Protein AF-A0A7V2X7F1-F1 (afdb_monomer_lite)

Foldseek 3Di:
DDQPPPQDPVLLLVLLVLVLVVLLVLLDPVNLCVAPLCVPPDPVLSVLVSCLCAPFVRDDPVVVVLLVLLLVLVVVQCVDPVSVVVLCVLCVVLCVVPVVLVVVLVVLVVLVSVLVVLVSVLSSQLSVQLVVVVVVDPDPDDDSDSVSSLQSSLLDDLVSLLVSLVSLLVNLLSLLVVVSLVSNLVSLVSSLVVQVVCCPSHPPSNNSSSVVVNVSSVSVNVSSVVDDSVSSNSVSVSSSVSSVVVSCVSNVPPPPPPPDD

pLDDT: mean 85.11, std 12.6, range [33.34, 96.69]

Sequence (261 aa):
MALPGNISDEAIKVVRDFFRQALEERYSPVSLSRFAAFQELSPELLEDFRRLVLTRLYPEPSQRDALDHAFGVVTSMVSNPVKAGRAALALSRLLLFRGRHVPFLVYLSGLLMASYQDLREIECQTARAVIALSASKRSATSRTSTEAIKRAAGSIERSAYEKFIDRIFQITQSFANREGWRVALDVASMLSEAFERDHTSWTDEEREAVRLARELLEESTRVIWNLPTDQIDVVADGIQTVEMEWVNTLYADIPDGQNGS

Radius of gyration: 20.01 Å; chains: 1; bounding box: 56×55×48 Å

Secondary structure (DSSP, 8-state):
---SSS--HHHHHHHHHHHHHHHHHHTSHHHHTTSHHHHTS-HHHHHHHHHHIIIIIS--HHHHHHHHHHHHHHHHHHH-HHHHHHHHHHHHHHHHHTGGGHHHHHHHHHHHHHHHHHHHHHHHHHHHHHHHHHHHS--TT----HHHHHHHHHTS-HHHHHHHHHHHHHHHHHTT-HHHHHHHHHHHHHHHHHHHH-TTTS-HHHHHHHHHHHHHHHHHHHHHTTS-HHHHHHHHHHHHHHHHHHHHHHHTTS-TT----

Structure (mmCIF, N/CA/C/O backbone):
data_AF-A0A7V2X7F1-F1
#
_entry.id   AF-A0A7V2X7F1-F1
#
loop_
_atom_site.group_PDB
_atom_site.id
_atom_site.type_symbol
_atom_site.label_atom_id
_atom_site.label_alt_id
_atom_site.label_comp_id
_atom_site.label_asym_id
_atom_site.label_entity_id
_atom_site.label_seq_id
_atom_site.pdbx_PDB_ins_code
_atom_site.Cartn_x
_atom_site.Cartn_y
_atom_site.Cartn_z
_atom_site.occupancy
_atom_site.B_iso_or_equiv
_atom_site.auth_seq_id
_atom_site.auth_comp_id
_atom_site.auth_asym_id
_atom_site.auth_atom_id
_atom_site.pdbx_PDB_model_num
ATOM 1 N N . MET A 1 1 ? 3.277 14.886 -11.902 1.00 46.59 1 MET A N 1
ATOM 2 C CA . MET A 1 1 ? 2.010 14.419 -12.512 1.00 46.59 1 MET A CA 1
ATOM 3 C C . MET A 1 1 ? 0.897 15.331 -12.009 1.00 46.59 1 MET A C 1
ATOM 5 O O . MET A 1 1 ? 0.762 15.457 -10.801 1.00 46.59 1 MET A O 1
ATOM 9 N N . ALA A 1 2 ? 0.208 16.064 -12.889 1.00 40.09 2 ALA A N 1
ATOM 10 C CA . ALA A 1 2 ? -0.801 17.048 -12.480 1.00 40.09 2 ALA A CA 1
ATOM 11 C C . ALA A 1 2 ? -2.020 16.352 -11.850 1.00 40.09 2 ALA A C 1
ATOM 13 O O . ALA A 1 2 ? -2.473 15.330 -12.370 1.00 40.09 2 ALA A O 1
ATOM 14 N N . LEU A 1 3 ? -2.536 16.890 -10.741 1.00 49.00 3 LEU A N 1
ATOM 15 C CA . LEU A 1 3 ? -3.769 16.406 -10.117 1.00 49.00 3 LEU A CA 1
ATOM 16 C C . LEU A 1 3 ? -4.927 16.458 -11.137 1.00 49.00 3 LEU A C 1
ATOM 18 O O . LEU A 1 3 ? -5.075 17.460 -11.841 1.00 49.00 3 LEU A O 1
ATOM 22 N N . PRO A 1 4 ? -5.756 15.407 -11.255 1.00 44.94 4 PRO A N 1
ATOM 23 C CA . PRO A 1 4 ? -6.885 15.417 -12.176 1.00 44.94 4 PRO A CA 1
ATOM 24 C C . PRO A 1 4 ? -8.000 16.353 -11.678 1.00 44.94 4 PRO A C 1
ATOM 26 O O . PRO A 1 4 ? -8.681 16.069 -10.687 1.00 44.94 4 PRO A O 1
ATOM 29 N N . GLY A 1 5 ? -8.233 17.439 -12.421 1.00 53.59 5 GLY A N 1
ATOM 30 C CA . GLY A 1 5 ? -9.281 18.435 -12.157 1.00 53.59 5 GLY A CA 1
ATOM 31 C C . GLY A 1 5 ? -8.833 19.568 -11.226 1.00 53.59 5 GLY A C 1
ATOM 32 O O . GLY A 1 5 ? -7.716 19.557 -10.732 1.00 53.59 5 GLY A O 1
ATOM 33 N N . ASN A 1 6 ? -9.717 20.550 -10.999 1.00 59.34 6 ASN A N 1
ATOM 34 C CA . ASN A 1 6 ? -9.552 21.745 -10.141 1.00 59.34 6 ASN A CA 1
ATOM 35 C C . ASN A 1 6 ? -9.343 21.421 -8.635 1.00 59.34 6 ASN A C 1
ATOM 37 O O . ASN A 1 6 ? -9.958 22.030 -7.762 1.00 59.34 6 ASN A O 1
ATOM 41 N N . ILE A 1 7 ? -8.524 20.427 -8.305 1.00 71.19 7 ILE A N 1
ATOM 42 C CA . ILE A 1 7 ? -8.156 20.096 -6.934 1.00 71.19 7 ILE A CA 1
ATOM 43 C C . ILE A 1 7 ? -6.937 20.946 -6.584 1.00 71.19 7 ILE A C 1
ATOM 45 O O . ILE A 1 7 ? -5.899 20.824 -7.228 1.00 71.19 7 ILE A O 1
ATOM 49 N N . SER A 1 8 ? -7.062 21.831 -5.595 1.00 78.50 8 SER A N 1
ATOM 50 C CA . SER A 1 8 ? -5.905 22.582 -5.109 1.00 78.50 8 SER A CA 1
ATOM 51 C C . SER A 1 8 ? -4.975 21.668 -4.310 1.00 78.50 8 SER A C 1
ATOM 53 O O . SER A 1 8 ? -5.442 20.814 -3.551 1.00 78.50 8 SER A O 1
ATOM 55 N N . ASP A 1 9 ? -3.663 21.891 -4.427 1.00 80.00 9 ASP A N 1
ATOM 56 C CA . ASP A 1 9 ? -2.649 21.177 -3.633 1.00 80.00 9 ASP A CA 1
ATOM 57 C C . ASP A 1 9 ? -2.939 21.284 -2.126 1.00 80.00 9 ASP A C 1
ATOM 59 O O . ASP A 1 9 ? -2.781 20.321 -1.377 1.00 80.00 9 ASP A O 1
ATOM 63 N N . GLU A 1 10 ? -3.475 22.430 -1.694 1.00 83.25 10 GLU A N 1
ATOM 64 C CA . GLU A 1 10 ? -3.892 22.670 -0.311 1.00 83.25 10 GLU A CA 1
ATOM 65 C C . GLU A 1 10 ? -5.043 21.753 0.135 1.00 83.25 10 GLU A C 1
ATOM 67 O O . GLU A 1 10 ? -5.022 21.233 1.249 1.00 83.25 10 GLU A O 1
ATOM 72 N N . ALA A 1 11 ? -6.039 21.501 -0.724 1.00 85.50 11 ALA A N 1
ATOM 73 C CA . ALA A 1 11 ? -7.149 20.612 -0.380 1.00 85.50 11 ALA A CA 1
ATOM 74 C C . ALA A 1 11 ? -6.677 19.161 -0.225 1.00 85.50 11 ALA A C 1
ATOM 76 O O . ALA A 1 11 ? -7.089 18.479 0.712 1.00 85.50 11 ALA A O 1
ATOM 77 N N . ILE A 1 12 ? -5.782 18.701 -1.107 1.00 87.94 12 ILE A N 1
ATOM 78 C CA . ILE A 1 12 ? -5.180 17.364 -1.002 1.00 87.94 12 ILE A CA 1
ATOM 79 C C . ILE A 1 12 ? -4.337 17.238 0.257 1.00 87.94 12 ILE A C 1
ATOM 81 O O . ILE A 1 12 ? -4.437 16.228 0.951 1.00 87.94 12 ILE A O 1
ATOM 85 N N . LYS A 1 13 ? -3.540 18.257 0.579 1.00 87.62 13 LYS A N 1
ATOM 86 C CA . LYS A 1 13 ? -2.721 18.263 1.788 1.00 87.62 13 LYS A CA 1
ATOM 87 C C . LYS A 1 13 ? -3.577 18.125 3.046 1.00 87.62 13 LYS A C 1
ATOM 89 O O . LYS A 1 13 ? -3.351 17.216 3.833 1.00 87.62 13 LYS A O 1
ATOM 94 N N . VAL A 1 14 ? -4.616 18.948 3.183 1.00 88.94 14 VAL A N 1
ATOM 95 C CA . VAL A 1 14 ? -5.533 18.905 4.334 1.00 88.94 14 VAL A CA 1
ATOM 96 C C . VAL A 1 14 ? -6.232 17.544 4.465 1.00 88.94 14 VAL A C 1
ATOM 98 O O . VAL A 1 14 ? -6.398 17.033 5.572 1.00 88.94 14 VAL A O 1
ATOM 101 N N . VAL A 1 15 ? -6.622 16.931 3.345 1.00 91.19 15 VAL A N 1
ATOM 102 C CA . VAL A 1 15 ? -7.220 15.586 3.326 1.00 91.19 15 VAL A CA 1
ATOM 103 C C . VAL A 1 15 ? -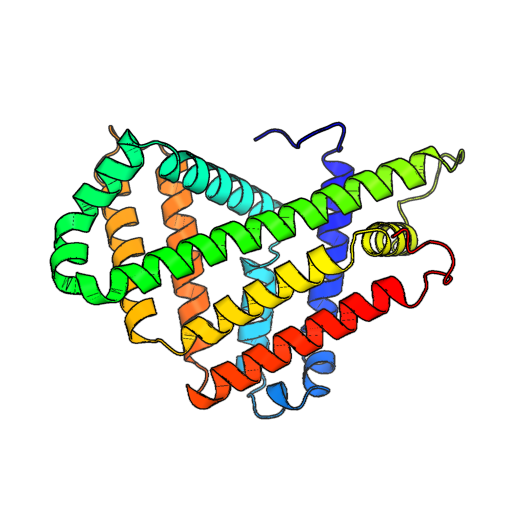6.222 14.511 3.756 1.00 91.19 15 VAL A C 1
ATOM 105 O O . VAL A 1 15 ? -6.570 13.628 4.537 1.00 91.19 15 VAL A O 1
ATOM 108 N N . ARG A 1 16 ? -4.979 14.586 3.278 1.00 90.38 16 ARG A N 1
ATOM 109 C CA . ARG A 1 16 ? -3.920 13.648 3.663 1.00 90.38 16 ARG A CA 1
ATOM 110 C C . ARG A 1 16 ? -3.565 13.763 5.134 1.00 90.38 16 ARG A C 1
ATOM 112 O O . ARG A 1 16 ? -3.446 12.738 5.793 1.00 90.38 16 ARG A O 1
ATOM 119 N N . ASP A 1 17 ? -3.456 14.983 5.650 1.00 89.44 17 ASP A N 1
ATOM 120 C CA . ASP A 1 17 ? -3.192 15.230 7.068 1.00 89.44 17 ASP A CA 1
ATOM 121 C C . ASP A 1 17 ? -4.318 14.635 7.932 1.00 89.44 17 ASP A C 1
ATOM 123 O O . ASP A 1 17 ? -4.049 13.966 8.930 1.00 89.44 17 ASP A O 1
ATOM 127 N N . PHE A 1 18 ? -5.579 14.783 7.504 1.00 91.44 18 PHE A N 1
ATOM 128 C CA . PHE A 1 18 ? -6.727 14.149 8.156 1.00 91.44 18 PHE A CA 1
ATOM 129 C C . PHE A 1 18 ? -6.637 12.617 8.153 1.00 91.44 18 PHE A C 1
ATOM 131 O O . PHE A 1 18 ? -6.786 11.992 9.204 1.00 91.44 18 PHE A O 1
ATOM 138 N N . PHE A 1 19 ? -6.383 11.995 6.996 1.00 91.75 19 PHE A N 1
ATOM 139 C CA . PHE A 1 19 ? -6.276 10.536 6.915 1.00 91.75 19 PHE A CA 1
ATOM 140 C C . PHE A 1 19 ? -5.077 9.997 7.697 1.00 91.75 19 PHE A C 1
ATOM 142 O O . PHE A 1 19 ? -5.221 8.976 8.367 1.00 91.75 19 PHE A O 1
ATOM 149 N N . ARG A 1 20 ? -3.936 10.697 7.678 1.00 90.62 20 ARG A N 1
ATOM 150 C CA . ARG A 1 20 ? -2.749 10.360 8.472 1.00 90.62 20 ARG A CA 1
ATOM 151 C C . ARG A 1 20 ? -3.053 10.410 9.965 1.00 90.62 20 ARG A C 1
ATOM 153 O O . ARG A 1 20 ? -2.802 9.428 10.653 1.00 90.62 20 ARG A O 1
ATOM 160 N N . GLN A 1 21 ? -3.659 11.493 10.455 1.00 90.56 21 GLN A N 1
ATOM 161 C CA . GLN A 1 21 ? -4.041 11.613 11.865 1.00 90.56 21 GLN A CA 1
ATOM 162 C C . GLN A 1 21 ? -5.021 10.507 12.279 1.00 90.56 21 GLN A C 1
ATOM 164 O O . GLN A 1 21 ? -4.857 9.880 13.325 1.00 90.56 21 GLN A O 1
ATOM 169 N N . ALA A 1 22 ? -6.018 10.225 11.439 1.00 91.69 22 ALA A N 1
ATOM 170 C CA . ALA A 1 22 ? -6.959 9.145 11.697 1.00 91.69 22 ALA A CA 1
ATOM 171 C C . ALA A 1 22 ? -6.253 7.776 11.727 1.00 91.69 22 ALA A C 1
ATOM 173 O O . ALA A 1 22 ? -6.605 6.924 12.537 1.00 91.69 22 ALA A O 1
ATOM 174 N N . LEU A 1 23 ? -5.259 7.549 10.865 1.00 91.12 23 LEU A N 1
ATOM 175 C CA . LEU A 1 23 ? -4.471 6.316 10.838 1.00 91.12 23 LEU A CA 1
ATOM 176 C C . LEU A 1 23 ? -3.604 6.176 12.099 1.00 91.12 23 LEU A C 1
ATOM 178 O O . LEU A 1 23 ? -3.550 5.103 12.698 1.00 91.12 23 LEU A O 1
ATOM 182 N N . GLU A 1 24 ? -2.984 7.266 12.552 1.00 90.81 24 GLU A N 1
ATOM 183 C CA . GLU A 1 24 ? -2.226 7.305 13.806 1.00 90.81 24 GLU A CA 1
ATOM 184 C C . GLU A 1 24 ? -3.083 6.942 15.019 1.00 90.81 24 GLU A C 1
ATOM 186 O O . GLU A 1 24 ? -2.606 6.250 15.919 1.00 90.81 24 GLU A O 1
ATOM 191 N N . GLU A 1 25 ? -4.338 7.379 15.064 1.00 91.44 25 GLU A N 1
ATOM 192 C CA . GLU A 1 25 ? -5.251 7.037 16.152 1.00 91.44 25 GLU A CA 1
ATOM 193 C C . GLU A 1 25 ? -5.649 5.554 16.112 1.00 91.44 25 GLU A C 1
ATOM 195 O O . GLU A 1 25 ? -5.569 4.858 17.132 1.00 91.44 25 GLU A O 1
ATOM 200 N N . ARG A 1 26 ? -6.012 5.041 14.927 1.00 91.50 26 ARG A N 1
ATOM 201 C CA . ARG A 1 26 ? -6.437 3.642 14.722 1.00 91.50 26 ARG A CA 1
ATOM 202 C C . ARG A 1 26 ? -5.357 2.630 15.066 1.00 91.50 26 ARG A C 1
ATOM 204 O O . ARG A 1 26 ? -5.640 1.645 15.738 1.00 91.50 26 ARG A O 1
ATOM 211 N N . TYR A 1 27 ? -4.121 2.903 14.659 1.00 90.31 27 TYR A N 1
ATOM 212 C CA . TYR A 1 27 ? -2.974 2.031 14.916 1.00 90.31 27 TYR A CA 1
ATOM 213 C C . TYR A 1 27 ? -2.197 2.438 16.172 1.00 90.31 27 TYR A C 1
ATOM 215 O O . TYR A 1 27 ? -1.008 2.144 16.305 1.00 90.31 27 TYR A O 1
ATOM 223 N N . SER A 1 28 ? -2.816 3.170 17.103 1.00 89.62 28 SER A N 1
ATOM 224 C CA . SER A 1 28 ? -2.214 3.374 18.423 1.00 89.62 28 SER A CA 1
ATOM 225 C C . SER A 1 28 ? -2.236 2.066 19.223 1.00 89.62 28 SER A C 1
ATOM 227 O O . SER A 1 28 ? -3.193 1.300 19.093 1.00 89.62 28 SER A O 1
ATOM 229 N N . PRO A 1 29 ? -1.235 1.794 20.084 1.00 85.12 29 PRO A N 1
ATOM 230 C CA . PRO A 1 29 ? -1.244 0.594 20.925 1.00 85.12 29 PRO A CA 1
ATOM 231 C C . PRO A 1 29 ? -2.525 0.462 21.762 1.00 85.12 29 PRO A C 1
ATOM 233 O O . PRO A 1 29 ? -3.060 -0.631 21.926 1.00 85.12 29 PRO A O 1
ATOM 236 N N . VAL A 1 30 ? -3.057 1.595 22.235 1.00 87.44 30 VAL A N 1
ATOM 237 C CA . VAL A 1 30 ? -4.322 1.655 22.980 1.00 87.44 30 VAL A CA 1
ATOM 238 C C . VAL A 1 30 ? -5.486 1.179 22.110 1.00 87.44 30 VAL A C 1
ATOM 240 O O . VAL A 1 30 ? -6.244 0.311 22.538 1.00 87.44 30 VAL A O 1
ATOM 243 N N . SER A 1 31 ? -5.605 1.686 20.881 1.00 89.69 31 SER A N 1
ATOM 244 C CA . SER A 1 31 ? -6.655 1.274 19.943 1.00 89.69 31 SER A CA 1
ATOM 245 C C . SER A 1 31 ? -6.527 -0.197 19.546 1.00 89.69 31 SER A C 1
ATOM 247 O O . SER A 1 31 ? -7.507 -0.932 19.645 1.00 89.69 31 SER A O 1
ATOM 249 N N . LEU A 1 32 ? -5.323 -0.650 19.173 1.00 88.81 32 LEU A N 1
ATOM 250 C CA . LEU A 1 32 ? -5.081 -2.026 18.722 1.00 88.81 32 LEU A CA 1
ATOM 251 C C . LEU A 1 32 ? -5.349 -3.063 19.819 1.00 88.81 32 LEU A C 1
ATOM 253 O O . LEU A 1 32 ? -5.869 -4.135 19.525 1.00 88.81 32 LEU A O 1
ATOM 257 N N . SER A 1 33 ? -5.097 -2.732 21.091 1.00 87.00 33 SER A N 1
ATOM 258 C CA . SER A 1 33 ? -5.340 -3.645 22.223 1.00 87.00 33 SER A CA 1
ATOM 259 C C . SER A 1 33 ? -6.802 -4.103 22.370 1.00 87.00 33 SER A C 1
ATOM 261 O O . SER A 1 33 ? -7.081 -5.137 22.983 1.00 87.00 33 SER A O 1
ATOM 263 N N . ARG A 1 34 ? -7.751 -3.363 21.782 1.00 90.44 34 ARG A N 1
ATOM 264 C CA . ARG A 1 34 ? -9.182 -3.705 21.780 1.00 90.44 34 ARG A CA 1
ATOM 265 C C . ARG A 1 34 ? -9.523 -4.889 20.876 1.00 90.44 34 ARG A C 1
ATOM 267 O O . ARG A 1 34 ? -10.593 -5.472 21.026 1.00 90.44 34 ARG A O 1
ATOM 274 N N . PHE A 1 35 ? -8.647 -5.224 19.937 1.00 90.88 35 PHE A N 1
ATOM 275 C CA . PHE A 1 35 ? -8.889 -6.228 18.911 1.00 90.88 35 PHE A CA 1
ATOM 276 C C . PHE A 1 35 ? -8.094 -7.492 19.240 1.00 90.88 35 PHE A C 1
ATOM 278 O O . PHE A 1 35 ? -6.873 -7.445 19.382 1.00 90.88 35 PHE A O 1
ATOM 285 N N . ALA A 1 36 ? -8.783 -8.633 19.331 1.00 89.56 36 ALA A N 1
ATOM 286 C CA . ALA A 1 36 ? -8.183 -9.912 19.724 1.00 89.56 36 ALA A CA 1
ATOM 287 C C . ALA A 1 36 ? -6.952 -10.286 18.876 1.00 89.56 36 ALA A C 1
ATOM 289 O O . ALA A 1 36 ? -5.965 -10.772 19.418 1.00 89.56 36 ALA A O 1
ATOM 290 N N . ALA A 1 37 ? -6.975 -9.958 17.579 1.00 88.62 37 ALA A N 1
ATOM 291 C CA . ALA A 1 37 ? -5.882 -10.201 16.636 1.00 88.62 37 ALA A CA 1
ATOM 292 C C . ALA A 1 37 ? -4.530 -9.573 17.030 1.00 88.62 37 ALA A C 1
ATOM 294 O O . ALA A 1 37 ? -3.486 -10.021 16.570 1.00 88.62 37 ALA A O 1
ATOM 295 N N . PHE A 1 38 ? -4.536 -8.537 17.874 1.00 89.25 38 PHE A N 1
ATOM 296 C CA . PHE A 1 38 ? -3.331 -7.809 18.278 1.00 89.25 38 PHE A CA 1
ATOM 297 C C . PHE A 1 38 ? -2.965 -8.022 19.754 1.00 89.25 38 PHE A C 1
ATOM 299 O O . PHE A 1 38 ? -1.911 -7.560 20.186 1.00 89.25 38 PHE A O 1
ATOM 306 N N . GLN A 1 39 ? -3.799 -8.719 20.536 1.00 87.44 39 GLN A N 1
ATOM 307 C CA . GLN A 1 39 ? -3.582 -8.913 21.978 1.00 87.44 39 GLN A CA 1
ATOM 308 C C . GLN A 1 39 ? -2.416 -9.854 22.296 1.00 87.44 39 GLN A C 1
ATOM 310 O O . GLN A 1 39 ? -1.801 -9.731 23.352 1.00 87.44 39 GLN A O 1
ATOM 315 N N . GLU A 1 40 ? -2.108 -10.782 21.389 1.00 85.00 40 GLU A N 1
ATOM 316 C CA . GLU A 1 40 ? -1.015 -11.748 21.551 1.00 85.00 40 GLU A CA 1
ATOM 317 C C . GLU A 1 40 ? 0.334 -11.227 21.027 1.00 85.00 40 GLU A C 1
ATOM 319 O O . GLU A 1 40 ? 1.366 -11.872 21.221 1.00 85.00 40 GLU A O 1
ATOM 324 N N . LEU A 1 41 ? 0.352 -10.063 20.367 1.00 85.06 41 LEU A N 1
ATOM 325 C CA . LEU A 1 41 ? 1.573 -9.483 19.813 1.00 85.06 41 LEU A CA 1
ATOM 326 C C . LEU A 1 41 ? 2.355 -8.718 20.883 1.00 85.06 41 LEU A C 1
ATOM 328 O O . LEU A 1 41 ? 1.782 -8.063 21.755 1.00 85.06 41 LEU A O 1
ATOM 332 N N . SER A 1 42 ? 3.687 -8.759 20.797 1.00 86.38 42 SER A N 1
ATOM 333 C CA . SER A 1 42 ? 4.520 -7.975 21.707 1.00 86.38 42 SER A CA 1
ATOM 334 C C . SER A 1 42 ? 4.373 -6.468 21.427 1.00 86.38 42 SER A C 1
ATOM 336 O O . SER A 1 42 ? 4.137 -6.076 20.277 1.00 86.38 42 SER A O 1
ATOM 338 N N . PRO A 1 43 ? 4.550 -5.597 22.438 1.00 84.88 43 PRO A N 1
ATOM 339 C CA . PRO A 1 43 ? 4.505 -4.147 22.246 1.00 84.88 43 PRO A CA 1
ATOM 340 C C . PRO A 1 43 ? 5.480 -3.642 21.175 1.00 84.88 43 PRO A C 1
ATOM 342 O O . PRO A 1 43 ? 5.153 -2.731 20.420 1.00 84.88 43 PRO A O 1
ATOM 345 N N . GLU A 1 44 ? 6.662 -4.253 21.077 1.00 86.25 44 GLU A N 1
ATOM 346 C CA . GLU A 1 44 ? 7.678 -3.909 20.079 1.00 86.25 44 GLU A CA 1
ATOM 347 C C . GLU A 1 44 ? 7.192 -4.221 18.662 1.00 86.25 44 GLU A C 1
ATOM 349 O O . GLU A 1 44 ? 7.384 -3.419 17.751 1.00 86.25 44 GLU A O 1
ATOM 354 N N . LEU A 1 45 ? 6.517 -5.360 18.480 1.00 84.12 45 LEU A N 1
ATOM 355 C CA . LEU A 1 45 ? 5.980 -5.766 17.186 1.00 84.12 45 LEU A CA 1
ATOM 356 C C . LEU A 1 45 ? 4.791 -4.898 16.762 1.00 84.12 45 LEU A C 1
ATOM 358 O O . LEU A 1 45 ? 4.682 -4.540 15.590 1.00 84.12 45 LEU A O 1
ATOM 362 N N . LEU A 1 46 ? 3.933 -4.511 17.712 1.00 83.88 46 LEU A N 1
ATOM 363 C CA . LEU A 1 46 ? 2.854 -3.549 17.469 1.00 83.88 46 LEU A CA 1
ATOM 364 C C . LEU A 1 46 ? 3.402 -2.184 17.044 1.00 83.88 46 LEU A C 1
ATOM 366 O O . LEU A 1 46 ? 2.858 -1.562 16.132 1.00 83.88 46 LEU A O 1
ATOM 370 N N . GLU A 1 47 ? 4.493 -1.733 17.662 1.00 86.00 47 GLU A N 1
ATOM 371 C CA . GLU A 1 47 ? 5.145 -0.476 17.297 1.00 86.00 47 GLU A CA 1
ATOM 372 C C . GLU A 1 47 ? 5.841 -0.557 15.930 1.00 86.00 47 GLU A C 1
ATOM 374 O O . GLU A 1 47 ? 5.746 0.379 15.137 1.00 86.00 47 GLU A O 1
ATOM 379 N N . ASP A 1 48 ? 6.503 -1.669 15.605 1.00 84.94 48 ASP A N 1
ATOM 380 C CA . ASP A 1 48 ? 7.079 -1.894 14.274 1.00 84.94 48 ASP A CA 1
ATOM 381 C C . ASP A 1 48 ? 5.999 -1.917 13.185 1.00 84.94 48 ASP A C 1
ATOM 383 O O . ASP A 1 48 ? 6.176 -1.325 12.117 1.00 84.94 48 ASP A O 1
ATOM 387 N N . PHE A 1 49 ? 4.858 -2.544 13.471 1.00 81.69 49 PHE A N 1
ATOM 388 C CA . PHE A 1 49 ? 3.715 -2.580 12.568 1.00 81.69 49 PHE A CA 1
ATOM 389 C C . PHE A 1 49 ? 3.089 -1.190 12.381 1.00 81.69 49 PHE A C 1
ATOM 391 O O . PHE A 1 49 ? 2.909 -0.733 11.250 1.00 81.69 49 PHE A O 1
ATOM 398 N N . ARG A 1 50 ? 2.835 -0.466 13.480 1.00 85.50 50 ARG A N 1
ATOM 399 C CA . ARG A 1 50 ? 2.379 0.933 13.453 1.00 85.50 50 ARG A CA 1
ATOM 400 C C . ARG A 1 50 ? 3.326 1.795 12.623 1.00 85.50 50 ARG A C 1
ATOM 402 O O . ARG A 1 50 ? 2.878 2.566 11.776 1.00 85.50 50 ARG A O 1
ATOM 409 N N . ARG A 1 51 ? 4.633 1.664 12.854 1.00 85.94 51 ARG A N 1
ATOM 410 C CA . ARG A 1 51 ? 5.659 2.407 12.125 1.00 85.94 51 ARG A CA 1
ATOM 411 C C . ARG A 1 51 ? 5.583 2.112 10.638 1.00 85.94 51 ARG A C 1
ATOM 413 O O . ARG A 1 51 ? 5.518 3.064 9.878 1.00 85.94 51 ARG A O 1
ATOM 420 N N . LEU A 1 52 ? 5.516 0.841 10.235 1.00 84.06 52 LEU A N 1
ATOM 421 C CA . LEU A 1 52 ? 5.382 0.455 8.829 1.00 84.06 52 LEU A CA 1
ATOM 422 C C . LEU A 1 52 ? 4.176 1.137 8.167 1.00 84.06 52 LEU A C 1
ATOM 424 O O . LEU A 1 52 ? 4.303 1.741 7.102 1.00 84.06 52 LEU A O 1
ATOM 428 N N . VAL A 1 53 ? 3.010 1.079 8.812 1.00 80.12 53 VAL A N 1
ATOM 429 C CA . VAL A 1 53 ? 1.784 1.713 8.312 1.00 80.12 53 VAL A CA 1
ATOM 430 C C . VAL A 1 53 ? 1.981 3.229 8.153 1.00 80.12 53 VAL A C 1
ATOM 432 O O . VAL A 1 53 ? 1.718 3.789 7.087 1.00 80.12 53 VAL A O 1
ATOM 435 N N . LEU A 1 54 ? 2.529 3.900 9.167 1.00 80.44 54 LEU A N 1
ATOM 436 C CA . LEU A 1 54 ? 2.712 5.354 9.162 1.00 80.44 54 LEU A CA 1
ATOM 437 C C . LEU A 1 54 ? 3.869 5.851 8.290 1.00 80.44 54 LEU A C 1
ATOM 439 O O . LEU A 1 54 ? 3.860 7.016 7.903 1.00 80.44 54 LEU A O 1
ATOM 443 N N . THR A 1 55 ? 4.875 5.032 7.991 1.00 77.75 55 THR A N 1
ATOM 444 C CA . THR A 1 55 ? 6.025 5.439 7.167 1.00 77.75 55 THR A CA 1
ATOM 445 C C . THR A 1 55 ? 5.874 5.048 5.708 1.00 77.75 55 THR A C 1
ATOM 447 O O . THR A 1 55 ? 6.551 5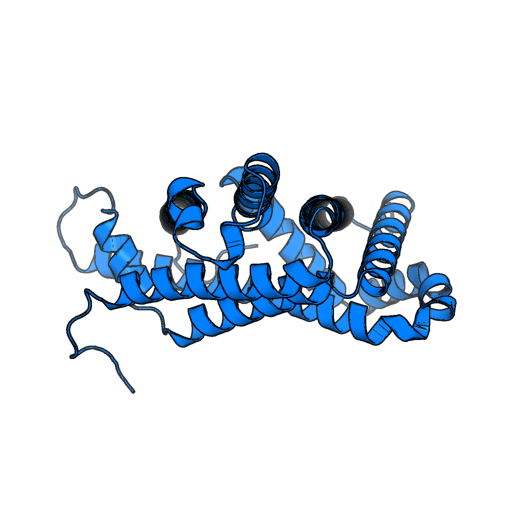.629 4.863 1.00 77.75 55 THR A O 1
ATOM 450 N N . ARG A 1 56 ? 5.021 4.071 5.384 1.00 75.25 56 ARG A N 1
ATOM 451 C CA . ARG A 1 56 ? 4.944 3.516 4.027 1.00 75.25 56 ARG A CA 1
ATOM 452 C C . ARG A 1 56 ? 3.555 3.521 3.418 1.00 75.25 56 ARG A C 1
ATOM 454 O O . ARG A 1 56 ? 3.439 3.858 2.242 1.00 75.25 56 ARG A O 1
ATOM 461 N N . LEU A 1 57 ? 2.512 3.205 4.187 1.00 70.00 57 LEU A N 1
ATOM 462 C CA . LEU A 1 57 ? 1.143 3.290 3.672 1.00 70.00 57 LEU A CA 1
ATOM 463 C C . LEU A 1 57 ? 0.694 4.752 3.570 1.00 70.00 57 LEU A C 1
ATOM 465 O O . LEU A 1 57 ? 0.076 5.143 2.580 1.00 70.00 57 LEU A O 1
ATOM 469 N N . TYR A 1 58 ? 1.053 5.562 4.568 1.00 74.69 58 TYR A N 1
ATOM 470 C CA . TYR A 1 58 ? 0.633 6.959 4.648 1.00 74.69 58 TYR A CA 1
ATOM 471 C C . TYR A 1 58 ? 1.724 7.873 5.218 1.00 74.69 58 TYR A C 1
ATOM 473 O O . TYR A 1 58 ? 1.528 8.440 6.289 1.00 74.69 58 TYR A O 1
ATOM 481 N N . PRO A 1 59 ? 2.886 8.006 4.551 1.00 78.25 59 PRO A N 1
ATOM 482 C CA . PRO A 1 59 ? 4.009 8.789 5.066 1.00 78.25 59 PRO A CA 1
ATOM 483 C C . PRO A 1 59 ? 3.695 10.278 5.250 1.00 78.25 59 PRO A C 1
ATOM 485 O O . PRO A 1 59 ? 2.661 10.781 4.810 1.00 78.25 59 PRO A O 1
ATOM 488 N N . GLU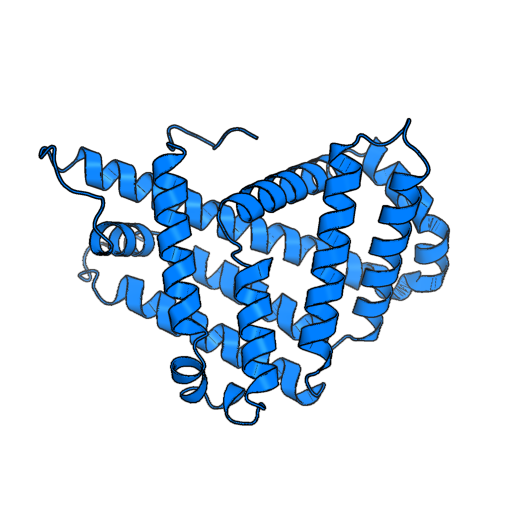 A 1 60 ? 4.642 10.994 5.859 1.00 77.81 60 GLU A N 1
ATOM 489 C CA . GLU A 1 60 ? 4.625 12.458 5.922 1.00 77.81 60 GLU A CA 1
ATOM 490 C C . GLU A 1 60 ? 4.449 13.085 4.524 1.00 77.81 60 GLU A C 1
ATOM 492 O O . GLU A 1 60 ? 4.925 12.512 3.536 1.00 77.81 60 GLU A O 1
ATOM 497 N N . PRO A 1 61 ? 3.834 14.279 4.403 1.00 73.44 61 PRO A N 1
ATOM 498 C CA . PRO A 1 61 ? 3.466 14.858 3.109 1.00 73.44 61 PRO A CA 1
ATOM 499 C C . PRO A 1 61 ? 4.599 14.903 2.070 1.00 73.44 61 PRO A C 1
ATOM 501 O O . PRO A 1 61 ? 4.392 14.545 0.914 1.00 73.44 61 PRO A O 1
ATOM 504 N N . SER A 1 62 ? 5.821 15.260 2.480 1.00 71.44 62 SER A N 1
ATOM 505 C CA . SER A 1 62 ? 6.983 15.326 1.580 1.00 71.44 62 SER A CA 1
ATOM 506 C C . SER A 1 62 ? 7.411 13.957 1.040 1.00 71.44 62 SER A C 1
ATOM 508 O O . SER A 1 62 ? 7.822 13.834 -0.112 1.00 71.44 62 SER A O 1
ATOM 510 N N . GLN A 1 63 ? 7.296 12.913 1.858 1.00 78.94 63 GLN A N 1
ATOM 511 C CA . GLN A 1 63 ? 7.574 11.534 1.465 1.00 78.94 63 GLN A CA 1
ATOM 512 C C . GLN A 1 63 ? 6.420 10.950 0.641 1.00 78.94 63 GLN A C 1
ATOM 514 O O . GLN A 1 63 ? 6.652 10.131 -0.249 1.00 78.94 63 GLN A O 1
ATOM 519 N N . ARG A 1 64 ? 5.182 11.390 0.898 1.00 81.75 64 ARG A N 1
ATOM 520 C CA . ARG A 1 64 ? 4.003 10.986 0.128 1.00 81.75 64 ARG A CA 1
ATOM 521 C C . ARG A 1 64 ? 4.112 11.419 -1.327 1.00 81.75 64 ARG A C 1
ATOM 523 O O . ARG A 1 64 ? 3.860 10.604 -2.206 1.00 81.75 64 ARG A O 1
ATOM 530 N N . ASP A 1 65 ? 4.550 12.646 -1.586 1.00 82.56 65 ASP A N 1
ATOM 531 C CA . ASP A 1 65 ? 4.727 13.134 -2.958 1.00 82.56 65 ASP A CA 1
ATOM 532 C C . ASP A 1 65 ? 5.830 12.371 -3.709 1.00 82.56 65 ASP A C 1
ATOM 534 O O . ASP A 1 65 ? 5.687 12.080 -4.898 1.00 82.56 65 ASP A O 1
ATOM 538 N N . ALA A 1 66 ? 6.899 11.971 -3.011 1.00 83.44 66 ALA A N 1
ATOM 539 C CA . ALA A 1 66 ? 7.944 11.125 -3.584 1.00 83.44 66 ALA A CA 1
ATOM 540 C C . ALA A 1 66 ? 7.423 9.719 -3.933 1.00 83.44 66 ALA A C 1
ATOM 542 O O . ALA A 1 66 ? 7.711 9.213 -5.019 1.00 83.44 66 ALA A O 1
ATOM 543 N N . LEU A 1 67 ? 6.619 9.102 -3.057 1.00 83.38 67 LEU A N 1
ATOM 544 C CA . LEU A 1 67 ? 5.969 7.822 -3.355 1.00 83.38 67 LEU A CA 1
ATOM 545 C C . LEU A 1 67 ? 4.989 7.949 -4.519 1.00 83.38 67 LEU A C 1
ATOM 547 O O . LEU A 1 67 ? 4.998 7.105 -5.408 1.00 83.38 67 LEU A O 1
ATOM 551 N N . ASP A 1 68 ? 4.183 9.008 -4.553 1.00 84.56 68 ASP A N 1
ATOM 552 C CA . ASP A 1 68 ? 3.249 9.251 -5.648 1.00 84.56 68 ASP A CA 1
ATOM 553 C C . ASP A 1 68 ? 3.953 9.364 -6.991 1.00 84.56 68 ASP A C 1
ATOM 555 O O . ASP A 1 68 ? 3.536 8.771 -7.990 1.00 84.56 68 ASP A O 1
ATOM 559 N N . HIS A 1 69 ? 5.048 10.116 -7.001 1.00 86.31 69 HIS A N 1
ATOM 560 C CA . HIS A 1 69 ? 5.892 10.243 -8.167 1.00 86.31 69 HIS A CA 1
ATOM 561 C C . HIS A 1 69 ? 6.461 8.883 -8.582 1.00 86.31 69 HIS A C 1
ATOM 563 O O . HIS A 1 69 ? 6.321 8.490 -9.739 1.00 86.31 69 HIS A O 1
ATOM 569 N N . ALA A 1 70 ? 7.031 8.131 -7.638 1.00 87.81 70 ALA A N 1
ATOM 570 C CA . ALA A 1 70 ? 7.597 6.812 -7.894 1.00 87.81 70 ALA A CA 1
ATOM 571 C C . ALA A 1 70 ? 6.559 5.827 -8.457 1.00 87.81 70 ALA A C 1
ATOM 573 O O . ALA A 1 70 ? 6.811 5.183 -9.476 1.00 87.81 70 ALA A O 1
ATOM 574 N N . PHE A 1 71 ? 5.367 5.747 -7.862 1.00 85.75 71 PHE A N 1
ATOM 575 C CA . PHE A 1 71 ? 4.280 4.901 -8.359 1.00 85.75 71 PHE A CA 1
ATOM 576 C C . PHE A 1 71 ? 3.808 5.329 -9.751 1.00 85.75 71 PHE A C 1
ATOM 578 O O . PHE A 1 71 ? 3.566 4.469 -10.604 1.00 85.75 71 PHE A O 1
ATOM 585 N N . GLY A 1 72 ? 3.723 6.636 -10.018 1.00 86.19 72 GLY A N 1
ATOM 586 C CA . GLY A 1 72 ? 3.420 7.166 -11.349 1.00 86.19 72 GLY A CA 1
ATOM 587 C C . GLY A 1 72 ? 4.460 6.750 -12.392 1.00 86.19 72 GLY A C 1
ATOM 588 O O . GLY A 1 72 ? 4.103 6.241 -13.458 1.00 86.19 72 GLY A O 1
ATOM 589 N N . VAL A 1 73 ? 5.747 6.884 -12.059 1.00 88.88 73 VAL A N 1
ATOM 590 C CA . VAL A 1 73 ? 6.867 6.478 -12.919 1.00 88.88 73 VAL A CA 1
ATOM 591 C C . VAL A 1 73 ? 6.830 4.973 -13.183 1.00 88.88 73 VAL A C 1
ATOM 593 O O . VAL A 1 73 ? 6.809 4.568 -14.346 1.00 88.88 73 VAL A O 1
ATOM 596 N N . VAL A 1 74 ? 6.719 4.137 -12.146 1.00 86.56 74 VAL A N 1
ATOM 597 C CA . VAL A 1 74 ? 6.650 2.672 -12.296 1.00 86.56 74 VAL A CA 1
ATOM 598 C C . VAL A 1 74 ? 5.446 2.255 -13.144 1.00 86.56 74 VAL A C 1
ATOM 600 O O . VAL A 1 74 ? 5.590 1.436 -14.052 1.00 86.56 74 VAL A O 1
ATOM 603 N N . THR A 1 75 ? 4.273 2.851 -12.919 1.00 85.56 75 THR A N 1
ATOM 604 C CA . THR A 1 75 ? 3.059 2.556 -13.702 1.00 85.56 75 THR A CA 1
ATOM 605 C C . THR A 1 75 ? 3.246 2.919 -15.176 1.00 85.56 75 THR A C 1
ATOM 607 O O . THR A 1 75 ? 2.904 2.131 -16.064 1.00 85.56 75 THR A O 1
ATOM 610 N N . SER A 1 76 ? 3.833 4.087 -15.455 1.00 87.19 76 SER A N 1
ATOM 611 C CA . SER A 1 76 ? 4.121 4.530 -16.824 1.00 87.19 76 SER A CA 1
ATOM 612 C C . SER A 1 76 ? 5.130 3.614 -17.525 1.00 87.19 76 SER A C 1
ATOM 614 O O . SER A 1 76 ? 4.965 3.282 -18.700 1.00 87.19 76 SER A O 1
ATOM 616 N N . MET A 1 77 ? 6.128 3.134 -16.782 1.00 86.75 77 MET A N 1
ATOM 617 C CA . MET A 1 77 ? 7.168 2.244 -17.275 1.00 86.75 77 MET A CA 1
ATOM 618 C C . MET A 1 77 ? 6.611 0.864 -17.626 1.00 86.75 77 MET A C 1
ATOM 620 O O . MET A 1 77 ? 6.916 0.338 -18.695 1.00 86.75 77 MET A O 1
ATOM 624 N N . VAL A 1 78 ? 5.769 0.294 -16.760 1.00 83.31 78 VAL A N 1
ATOM 625 C CA . VAL A 1 78 ? 5.107 -0.998 -17.004 1.00 83.31 78 VAL A CA 1
ATOM 626 C C . VAL A 1 78 ? 4.123 -0.908 -18.172 1.00 83.31 78 VAL A C 1
ATOM 628 O O . VAL A 1 78 ? 3.989 -1.859 -18.939 1.00 83.31 78 VAL A O 1
ATOM 631 N N . SER A 1 79 ? 3.496 0.253 -18.369 1.00 85.19 79 SER A N 1
ATOM 632 C CA . SER A 1 79 ? 2.601 0.508 -19.506 1.00 85.19 79 SER A CA 1
ATOM 633 C C . SER A 1 79 ? 3.346 0.733 -20.831 1.00 85.19 79 SER A C 1
ATOM 635 O O . SER A 1 79 ? 2.736 0.687 -21.899 1.00 85.19 79 SER A O 1
ATOM 637 N N . ASN A 1 80 ? 4.661 0.977 -20.795 1.00 90.19 80 ASN A N 1
ATOM 638 C CA . ASN A 1 80 ? 5.482 1.155 -21.986 1.00 90.19 80 ASN A CA 1
ATOM 639 C C . ASN A 1 80 ? 6.076 -0.198 -22.431 1.00 90.19 80 ASN A C 1
ATOM 641 O O . ASN A 1 80 ? 6.962 -0.727 -21.758 1.00 90.19 80 ASN A O 1
ATOM 645 N N . PRO A 1 81 ? 5.682 -0.746 -23.597 1.00 87.75 81 PRO A N 1
ATOM 646 C CA . PRO A 1 81 ? 6.084 -2.091 -24.011 1.00 87.75 81 PRO A CA 1
ATOM 647 C C . PRO A 1 81 ? 7.596 -2.234 -24.230 1.00 87.75 81 PRO A C 1
ATOM 649 O O . PRO A 1 81 ? 8.154 -3.303 -23.988 1.00 87.75 81 PRO A O 1
ATOM 652 N N . VAL A 1 82 ? 8.286 -1.165 -24.646 1.00 90.06 82 VAL A N 1
ATOM 653 C CA . VAL A 1 82 ? 9.744 -1.182 -24.841 1.00 90.06 82 VAL A CA 1
ATOM 654 C C . VAL A 1 82 ? 10.457 -1.262 -23.493 1.00 90.06 82 VAL A C 1
ATOM 656 O O . VAL A 1 82 ? 11.367 -2.074 -23.321 1.00 90.06 82 VAL A O 1
ATOM 659 N N . LYS A 1 83 ? 10.036 -0.444 -22.525 1.00 88.81 83 LYS A N 1
ATOM 660 C CA . LYS A 1 83 ? 10.614 -0.422 -21.173 1.00 88.81 83 LYS A CA 1
ATOM 661 C C . LYS A 1 83 ? 10.291 -1.708 -20.413 1.00 88.81 83 LYS A C 1
ATOM 663 O O . LYS A 1 83 ? 11.205 -2.335 -19.881 1.00 88.81 83 LYS A O 1
ATOM 668 N N . ALA A 1 84 ? 9.037 -2.157 -20.451 1.00 86.75 84 ALA A N 1
ATOM 669 C CA . ALA A 1 84 ? 8.615 -3.433 -19.883 1.00 86.75 84 ALA A CA 1
ATOM 670 C C . ALA A 1 84 ? 9.393 -4.611 -20.493 1.00 86.75 84 ALA A C 1
ATOM 672 O O . ALA A 1 84 ? 9.887 -5.469 -19.763 1.00 86.75 84 ALA A O 1
ATOM 673 N N . GLY A 1 85 ? 9.590 -4.616 -21.817 1.00 86.88 85 GLY A N 1
ATOM 674 C CA . GLY A 1 85 ? 10.401 -5.619 -22.506 1.00 86.88 85 GLY A CA 1
ATOM 675 C C . GLY A 1 85 ? 11.859 -5.627 -22.041 1.00 86.88 85 GLY A C 1
ATOM 676 O O . GLY A 1 85 ? 12.407 -6.693 -21.772 1.00 86.88 85 GLY A O 1
ATOM 677 N N . ARG A 1 86 ? 12.483 -4.453 -21.873 1.00 89.31 86 ARG A N 1
ATOM 678 C CA . ARG A 1 86 ? 13.853 -4.338 -21.337 1.00 89.31 86 ARG A CA 1
ATOM 679 C C . ARG A 1 86 ? 13.959 -4.842 -19.899 1.00 89.31 86 ARG A C 1
ATOM 681 O O . ARG A 1 86 ? 14.878 -5.601 -19.598 1.00 89.31 86 ARG A O 1
ATOM 688 N N . ALA A 1 87 ? 13.013 -4.475 -19.037 1.00 86.88 87 ALA A N 1
ATOM 689 C CA . ALA A 1 87 ? 12.953 -4.967 -17.662 1.00 86.88 87 ALA A CA 1
ATOM 690 C C . ALA A 1 87 ? 12.775 -6.498 -17.620 1.00 86.88 87 ALA A C 1
ATOM 692 O O . ALA A 1 87 ? 13.498 -7.189 -16.904 1.00 86.88 87 ALA A O 1
ATOM 693 N N . ALA A 1 88 ? 11.893 -7.054 -18.456 1.00 86.06 88 ALA A N 1
ATOM 694 C CA . ALA A 1 88 ? 11.713 -8.500 -18.584 1.00 86.06 88 ALA A CA 1
ATOM 695 C C . ALA A 1 88 ? 12.989 -9.207 -19.074 1.00 86.06 88 ALA A C 1
ATOM 697 O O . ALA A 1 88 ? 13.307 -10.302 -18.614 1.00 86.06 88 ALA A O 1
ATOM 698 N N . LEU A 1 89 ? 13.752 -8.575 -19.970 1.00 87.56 89 LEU A N 1
ATOM 699 C CA . LEU A 1 89 ? 15.016 -9.108 -20.479 1.00 87.56 89 LEU A CA 1
ATOM 700 C C . LEU A 1 89 ? 16.094 -9.132 -19.388 1.00 87.56 89 LEU A C 1
ATOM 702 O O . LEU A 1 89 ? 16.791 -10.140 -19.250 1.00 87.56 89 LEU A O 1
ATOM 706 N N . ALA A 1 90 ? 16.165 -8.086 -18.558 1.00 86.44 90 ALA A N 1
ATOM 707 C CA . ALA A 1 90 ? 17.019 -8.055 -17.369 1.00 86.44 90 ALA A CA 1
ATOM 708 C C . ALA A 1 90 ? 16.654 -9.169 -16.370 1.00 86.44 90 ALA A C 1
ATOM 710 O O . ALA A 1 90 ? 17.536 -9.795 -15.787 1.00 86.44 90 ALA A O 1
ATOM 711 N N . LEU A 1 91 ? 15.361 -9.481 -16.247 1.00 87.56 91 LEU A N 1
ATOM 712 C CA . LEU A 1 91 ? 14.837 -10.530 -15.370 1.00 87.56 91 LEU A CA 1
ATOM 713 C C . LEU A 1 91 ? 14.813 -11.932 -15.996 1.00 87.56 91 LEU A C 1
ATOM 715 O O . LEU A 1 91 ? 14.493 -12.900 -15.308 1.00 87.56 91 LEU A O 1
ATOM 719 N N . SER A 1 92 ? 15.152 -12.074 -17.278 1.00 86.12 92 SER A N 1
ATOM 720 C CA . SER A 1 92 ? 14.913 -13.298 -18.060 1.00 86.12 92 SER A CA 1
ATOM 721 C C . SER A 1 92 ? 15.494 -14.562 -17.422 1.00 86.12 92 SER A C 1
ATOM 723 O O . SER A 1 92 ? 14.823 -15.590 -17.368 1.00 86.12 92 SER A O 1
ATOM 725 N N . ARG A 1 93 ? 16.711 -14.486 -16.867 1.00 83.19 93 ARG A N 1
ATOM 726 C CA . ARG A 1 93 ? 17.340 -15.607 -16.149 1.00 83.19 93 ARG A CA 1
ATOM 727 C C . ARG A 1 93 ? 16.575 -15.973 -14.881 1.00 83.19 93 ARG A C 1
ATOM 729 O O . ARG A 1 93 ? 16.324 -17.150 -14.642 1.00 83.19 93 ARG A O 1
ATOM 736 N N . LEU A 1 94 ? 16.192 -14.982 -14.080 1.00 82.25 94 LEU A N 1
ATOM 737 C CA . LEU A 1 94 ? 15.464 -15.210 -12.834 1.00 82.25 94 LEU A CA 1
ATOM 738 C C . LEU A 1 94 ? 14.082 -15.804 -13.114 1.00 82.25 94 LEU A C 1
ATOM 740 O O . LEU A 1 94 ? 13.707 -16.791 -12.488 1.00 82.25 94 LEU A O 1
ATOM 744 N N . LEU A 1 95 ? 13.367 -15.263 -14.101 1.00 77.69 95 LEU A N 1
ATOM 745 C CA . LEU A 1 95 ? 12.051 -15.749 -14.517 1.00 77.69 95 LEU A CA 1
ATOM 746 C C . LEU A 1 95 ? 12.120 -17.166 -15.105 1.00 77.69 95 LEU A C 1
ATOM 748 O O . LEU A 1 95 ? 11.213 -17.956 -14.866 1.00 77.69 95 LEU A O 1
ATOM 752 N N . LEU A 1 96 ? 13.208 -17.525 -15.797 1.00 83.00 96 LEU A N 1
ATOM 753 C CA . LEU A 1 96 ? 13.430 -18.888 -16.289 1.00 83.00 96 LEU A CA 1
ATOM 754 C C . LEU A 1 96 ? 13.557 -19.895 -15.132 1.00 83.00 96 LEU A C 1
ATOM 756 O O . LEU A 1 96 ? 12.907 -20.937 -15.142 1.00 83.00 96 LEU A O 1
ATOM 760 N N . PHE A 1 97 ? 14.366 -19.583 -14.113 1.00 83.81 97 PHE A N 1
ATOM 761 C CA . PHE A 1 97 ? 14.607 -20.494 -12.983 1.00 83.81 97 PHE A CA 1
ATOM 762 C C . PHE A 1 97 ? 13.511 -20.453 -11.909 1.00 83.81 97 PHE A C 1
ATOM 764 O O . PHE A 1 97 ? 13.319 -21.423 -11.177 1.00 83.81 97 PHE A O 1
ATOM 771 N N . ARG A 1 98 ? 12.780 -19.341 -11.799 1.00 85.81 98 ARG A N 1
ATOM 772 C CA . ARG A 1 98 ? 11.712 -19.119 -10.811 1.00 85.81 98 ARG A CA 1
ATOM 773 C C . ARG A 1 98 ? 10.329 -19.028 -11.458 1.00 85.81 98 ARG A C 1
ATOM 775 O O . ARG A 1 98 ? 9.415 -18.481 -10.849 1.00 85.81 98 ARG A O 1
ATOM 782 N N . GLY A 1 99 ? 10.152 -19.614 -12.645 1.00 84.38 99 GLY A N 1
ATOM 783 C CA . GLY A 1 99 ? 8.923 -19.527 -13.447 1.00 84.38 99 GLY A CA 1
ATOM 784 C C . GLY A 1 99 ? 7.634 -19.847 -12.683 1.00 84.38 99 GLY A C 1
ATOM 785 O O . GLY A 1 99 ? 6.613 -19.198 -12.893 1.00 84.38 99 GLY A O 1
ATOM 786 N N . ARG A 1 100 ? 7.693 -20.774 -11.715 1.00 91.00 100 ARG A N 1
ATOM 787 C CA . ARG A 1 100 ? 6.550 -21.130 -10.853 1.00 91.00 100 ARG A CA 1
ATOM 788 C C . ARG A 1 100 ? 6.005 -19.978 -9.999 1.00 91.00 100 ARG A C 1
ATOM 790 O O . ARG A 1 100 ? 4.854 -20.034 -9.588 1.00 91.00 100 ARG A O 1
ATOM 797 N N . HIS A 1 101 ? 6.812 -18.949 -9.738 1.00 90.94 101 HIS A N 1
ATOM 798 C CA . HIS A 1 101 ? 6.441 -17.784 -8.926 1.00 90.94 101 HIS A CA 1
ATOM 799 C C . HIS A 1 101 ? 5.990 -16.586 -9.764 1.00 90.94 101 HIS A C 1
ATOM 801 O O . HIS A 1 101 ? 5.517 -15.602 -9.208 1.00 90.94 101 HIS A O 1
ATOM 807 N N . VAL A 1 102 ? 6.078 -16.659 -11.096 1.00 88.56 102 VAL A N 1
ATOM 808 C CA . VAL A 1 102 ? 5.631 -15.575 -11.986 1.00 88.56 102 VAL A CA 1
ATOM 809 C C . VAL A 1 102 ? 4.166 -15.189 -11.752 1.00 88.56 102 VAL A C 1
ATOM 811 O O . VAL A 1 102 ? 3.910 -13.991 -11.630 1.00 88.56 102 VAL A O 1
ATOM 814 N N . PRO A 1 103 ? 3.209 -16.132 -11.599 1.00 92.12 103 PRO A N 1
ATOM 815 C CA . PRO A 1 103 ? 1.828 -15.767 -11.289 1.00 92.12 103 PRO A CA 1
ATOM 816 C C . PRO A 1 103 ? 1.701 -14.963 -9.990 1.00 92.12 103 PRO A C 1
ATOM 818 O O . PRO A 1 103 ? 0.959 -13.986 -9.949 1.00 92.12 103 PRO A O 1
ATOM 821 N N . PHE A 1 104 ? 2.469 -15.327 -8.956 1.00 93.69 104 PHE A N 1
ATOM 822 C CA . PHE A 1 104 ? 2.495 -14.604 -7.685 1.00 93.69 104 PHE A CA 1
ATOM 823 C C . PHE A 1 104 ? 3.041 -13.179 -7.849 1.00 93.69 104 PHE A C 1
ATOM 825 O O . PHE A 1 104 ? 2.446 -12.241 -7.331 1.00 93.69 104 PHE A O 1
ATOM 832 N N . LEU A 1 105 ? 4.130 -12.998 -8.604 1.00 91.44 105 LEU A N 1
ATOM 833 C CA . LEU A 1 105 ? 4.713 -11.676 -8.862 1.00 91.44 105 LEU A CA 1
ATOM 834 C C . LEU A 1 105 ? 3.741 -10.757 -9.610 1.00 91.44 105 LEU A C 1
ATOM 836 O O . LEU A 1 105 ? 3.575 -9.596 -9.239 1.00 91.44 105 LEU A O 1
ATOM 840 N N . VAL A 1 106 ? 3.079 -11.284 -10.646 1.00 90.12 106 VAL A N 1
ATOM 841 C CA . VAL A 1 106 ? 2.075 -10.538 -11.418 1.00 90.12 106 VAL A CA 1
ATOM 842 C C . VAL A 1 106 ? 0.906 -10.154 -10.516 1.00 90.12 106 VAL A C 1
ATOM 844 O O . VAL A 1 106 ? 0.545 -8.980 -10.465 1.00 90.12 106 VAL A O 1
ATOM 847 N N . TYR A 1 107 ? 0.375 -11.111 -9.753 1.00 93.06 107 TYR A N 1
ATOM 848 C CA . TYR A 1 107 ? -0.700 -10.875 -8.793 1.00 93.06 107 TYR A CA 1
ATOM 849 C C . TYR A 1 107 ? -0.334 -9.792 -7.768 1.00 93.06 107 TYR A C 1
ATOM 851 O O . TYR A 1 107 ? -1.047 -8.798 -7.653 1.00 93.06 107 TYR A O 1
ATOM 859 N N . LEU A 1 108 ? 0.808 -9.932 -7.086 1.00 92.81 108 LEU A N 1
ATOM 860 C CA . LEU A 1 108 ? 1.266 -8.988 -6.067 1.00 92.81 108 LEU A CA 1
ATOM 861 C C . LEU A 1 108 ? 1.478 -7.584 -6.649 1.00 92.81 108 LEU A C 1
ATOM 863 O O . LEU A 1 108 ? 1.038 -6.600 -6.059 1.00 92.81 108 LEU A O 1
ATOM 867 N N . SER A 1 109 ? 2.119 -7.480 -7.818 1.00 89.44 109 SER A N 1
ATOM 868 C CA . SER A 1 109 ? 2.344 -6.187 -8.475 1.00 89.44 109 SER A CA 1
ATOM 869 C C . SER A 1 109 ? 1.031 -5.490 -8.844 1.00 89.44 109 SER A C 1
ATOM 871 O O . SER A 1 109 ? 0.871 -4.303 -8.563 1.00 89.44 109 SER A O 1
ATOM 873 N N . GLY A 1 110 ? 0.064 -6.234 -9.394 1.00 91.25 110 GLY A N 1
ATOM 874 C CA . GLY A 1 110 ? -1.264 -5.716 -9.707 1.00 91.25 110 GLY A CA 1
ATOM 875 C C . GLY A 1 110 ? -2.004 -5.262 -8.453 1.00 91.25 110 GLY A C 1
ATOM 876 O O . GLY A 1 110 ? -2.594 -4.186 -8.447 1.00 91.25 110 GLY A O 1
ATOM 877 N N . LEU A 1 111 ? -1.914 -6.035 -7.372 1.00 92.50 111 LEU A N 1
ATOM 878 C CA . LEU A 1 111 ? -2.559 -5.721 -6.104 1.00 92.50 111 LEU A CA 1
ATOM 879 C C . LEU A 1 111 ? -1.992 -4.445 -5.457 1.00 92.50 111 LEU A C 1
ATOM 881 O O . LEU A 1 111 ? -2.766 -3.590 -5.033 1.00 92.50 111 LEU A O 1
ATOM 885 N N . LEU A 1 112 ? -0.664 -4.279 -5.450 1.00 89.88 112 LEU A N 1
ATOM 886 C CA . LEU A 1 112 ? 0.018 -3.076 -4.950 1.00 89.88 112 LEU A CA 1
ATOM 887 C C . LEU A 1 112 ? -0.312 -1.827 -5.780 1.00 89.88 112 LEU A C 1
ATOM 889 O O . LEU A 1 112 ? -0.563 -0.759 -5.227 1.00 89.88 112 LEU A O 1
ATOM 893 N N . MET A 1 113 ? -0.323 -1.946 -7.111 1.00 88.25 113 MET A N 1
ATOM 894 C CA . MET A 1 113 ? -0.700 -0.830 -7.985 1.00 88.25 113 MET A CA 1
ATOM 895 C C . MET A 1 113 ? -2.155 -0.425 -7.763 1.00 88.25 113 MET A C 1
ATOM 897 O O . MET A 1 113 ? -2.470 0.760 -7.671 1.00 88.25 113 MET A O 1
ATOM 901 N N . ALA A 1 114 ? -3.042 -1.412 -7.667 1.00 91.25 114 ALA A N 1
ATOM 902 C CA . ALA A 1 114 ? -4.463 -1.168 -7.545 1.00 91.25 114 ALA A CA 1
ATOM 903 C C . ALA A 1 114 ? -4.826 -0.597 -6.159 1.00 91.25 114 ALA A C 1
ATOM 905 O O . ALA A 1 114 ? -5.636 0.326 -6.083 1.00 91.25 114 ALA A O 1
ATOM 906 N N . SER A 1 115 ? -4.199 -1.066 -5.072 1.00 91.69 115 SER A N 1
ATOM 907 C CA . SER A 1 115 ? -4.402 -0.496 -3.730 1.00 91.69 115 SER A CA 1
ATOM 908 C C . SER A 1 115 ? -3.942 0.960 -3.654 1.00 91.69 115 SER A C 1
ATOM 910 O O . SER A 1 115 ? -4.655 1.810 -3.121 1.00 91.69 115 SER A O 1
ATOM 912 N N . TYR A 1 116 ? -2.795 1.275 -4.259 1.00 88.31 116 TYR A N 1
ATOM 913 C CA . TYR A 1 116 ? -2.299 2.642 -4.347 1.00 88.31 116 TYR A CA 1
ATOM 914 C C . TYR A 1 116 ? -3.257 3.551 -5.144 1.00 88.31 116 TYR A C 1
ATOM 916 O O . TYR A 1 116 ? -3.552 4.669 -4.716 1.00 88.31 116 TYR A O 1
ATOM 924 N N . GLN A 1 117 ? -3.791 3.063 -6.269 1.00 89.25 117 GLN A N 1
ATOM 925 C CA . GLN A 1 117 ? -4.773 3.792 -7.079 1.00 89.25 117 GLN A CA 1
ATOM 926 C C . GLN A 1 117 ? -6.083 4.054 -6.329 1.00 89.25 117 GLN A C 1
ATOM 928 O O . GLN A 1 117 ? -6.573 5.181 -6.373 1.00 89.25 117 GLN A O 1
ATOM 933 N N . ASP A 1 118 ? -6.635 3.058 -5.630 1.00 92.69 118 ASP A N 1
ATOM 934 C CA . ASP A 1 118 ? -7.860 3.251 -4.842 1.00 92.69 118 ASP A CA 1
ATOM 935 C C . ASP A 1 118 ? -7.650 4.309 -3.760 1.00 92.69 118 ASP A C 1
ATOM 937 O O . ASP A 1 118 ? -8.477 5.205 -3.601 1.00 92.69 118 ASP A O 1
ATOM 941 N N . LEU A 1 119 ? -6.517 4.252 -3.053 1.00 91.81 119 LEU A N 1
ATOM 942 C CA . LEU A 1 119 ? -6.213 5.239 -2.028 1.00 91.81 119 LEU A CA 1
ATOM 943 C C . LEU A 1 119 ? -6.133 6.654 -2.616 1.00 91.81 119 LEU A C 1
ATOM 945 O O . LEU A 1 119 ? -6.677 7.609 -2.056 1.00 91.81 119 LEU A O 1
ATOM 949 N N . ARG A 1 120 ? -5.472 6.793 -3.767 1.00 89.69 120 ARG A N 1
ATOM 950 C CA . ARG A 1 120 ? -5.355 8.075 -4.463 1.00 89.69 120 ARG A CA 1
ATOM 951 C C . ARG A 1 120 ? -6.712 8.612 -4.907 1.00 89.69 120 ARG A C 1
ATOM 953 O O . ARG A 1 120 ? -6.948 9.816 -4.812 1.00 89.69 120 ARG A O 1
ATOM 960 N N . GLU A 1 121 ? -7.592 7.736 -5.375 1.00 92.19 121 GLU A N 1
ATOM 961 C CA . GLU A 1 121 ? -8.949 8.103 -5.766 1.00 92.19 121 GLU A CA 1
ATOM 962 C C . GLU A 1 121 ? -9.766 8.568 -4.552 1.00 92.19 121 GLU A C 1
ATOM 964 O O . GLU A 1 121 ? -10.358 9.644 -4.610 1.00 92.19 121 GLU A O 1
ATOM 969 N N . ILE A 1 122 ? -9.711 7.848 -3.425 1.00 94.81 122 ILE A N 1
ATOM 970 C CA . ILE A 1 122 ? -10.356 8.248 -2.160 1.00 94.81 122 ILE A CA 1
ATOM 971 C C . ILE A 1 122 ? -9.878 9.641 -1.718 1.00 94.81 122 ILE A C 1
ATOM 973 O O . ILE A 1 122 ? -10.694 10.509 -1.394 1.00 94.81 122 ILE A O 1
ATOM 977 N N . GLU A 1 123 ? -8.565 9.898 -1.746 1.00 93.12 123 GLU A N 1
ATOM 978 C CA . GLU A 1 123 ? -7.991 11.218 -1.443 1.00 93.12 123 GLU A CA 1
ATOM 979 C C . GLU A 1 123 ? -8.556 12.309 -2.365 1.00 93.12 123 GLU A C 1
ATOM 981 O O . GLU A 1 123 ? -8.996 13.366 -1.904 1.00 93.12 123 GLU A O 1
ATOM 986 N N . CYS A 1 124 ? -8.564 12.054 -3.675 1.00 92.38 124 CYS A N 1
ATOM 987 C CA . CYS A 1 124 ? -9.011 13.023 -4.671 1.00 92.38 124 CYS A CA 1
ATOM 988 C C . CYS A 1 124 ? -10.510 13.313 -4.559 1.00 92.38 124 CYS A C 1
ATOM 990 O O . CYS A 1 124 ? -10.916 14.476 -4.621 1.00 92.38 124 CYS A O 1
ATOM 992 N N . GLN A 1 125 ? -11.337 12.285 -4.366 1.00 94.25 125 GLN A N 1
ATOM 993 C CA . GLN A 1 125 ? -12.776 12.441 -4.171 1.00 94.25 125 GLN A CA 1
ATOM 994 C C . GLN A 1 125 ? -13.081 13.208 -2.884 1.00 94.25 125 GLN A C 1
ATOM 996 O O . GLN A 1 125 ? -13.879 14.148 -2.913 1.00 94.25 125 GLN A O 1
ATOM 1001 N N . THR A 1 126 ? -12.372 12.905 -1.792 1.00 93.88 126 THR A N 1
ATOM 1002 C CA . THR A 1 126 ? -12.525 13.628 -0.521 1.00 93.88 126 THR A CA 1
ATOM 1003 C C . THR A 1 126 ? -12.172 15.100 -0.711 1.00 93.88 126 THR A C 1
ATOM 1005 O O . THR A 1 126 ? -12.932 15.979 -0.309 1.00 93.88 126 THR A O 1
ATOM 1008 N N . ALA A 1 127 ? -11.056 15.398 -1.381 1.00 92.56 127 ALA A N 1
ATOM 1009 C CA . ALA A 1 127 ? -10.624 16.773 -1.623 1.00 92.56 127 ALA A CA 1
ATOM 1010 C C . ALA A 1 127 ? -11.630 17.553 -2.483 1.00 92.56 127 ALA A C 1
ATOM 1012 O O . ALA A 1 127 ? -11.953 18.702 -2.171 1.00 92.56 127 ALA A O 1
ATOM 1013 N N . ARG A 1 128 ? -12.193 16.926 -3.525 1.00 91.50 128 ARG A N 1
ATOM 1014 C CA . ARG A 1 128 ? -13.270 17.525 -4.333 1.00 91.50 128 ARG A CA 1
ATOM 1015 C C . ARG A 1 128 ? -14.511 17.821 -3.489 1.00 91.50 128 ARG A C 1
ATOM 1017 O O . ARG A 1 128 ? -15.068 18.914 -3.602 1.00 91.50 128 ARG A O 1
ATOM 1024 N N . ALA A 1 129 ? -14.912 16.894 -2.622 1.00 91.06 129 ALA A N 1
ATOM 1025 C CA . ALA A 1 129 ? -16.043 17.084 -1.718 1.00 91.06 129 ALA A CA 1
ATOM 1026 C C . ALA A 1 129 ? -15.784 18.212 -0.699 1.00 91.06 129 ALA A C 1
ATOM 1028 O O . ALA A 1 129 ? -16.658 19.053 -0.483 1.00 91.06 129 ALA A O 1
ATOM 1029 N N . VAL A 1 130 ? -14.568 18.322 -0.148 1.00 90.19 130 VAL A N 1
ATOM 1030 C CA . VAL A 1 130 ? -14.163 19.440 0.728 1.00 90.19 130 VAL A CA 1
ATOM 1031 C C . VAL A 1 130 ? -14.289 20.787 0.009 1.00 90.19 130 VAL A C 1
ATOM 1033 O O . VAL A 1 130 ? -14.852 21.735 0.567 1.00 90.19 130 VAL A O 1
ATOM 1036 N N . ILE A 1 131 ? -13.808 20.883 -1.235 1.00 88.19 131 ILE A N 1
ATOM 1037 C CA . ILE A 1 131 ? -13.901 22.108 -2.046 1.00 88.19 131 ILE A CA 1
ATOM 1038 C C . ILE A 1 131 ? -15.371 22.477 -2.296 1.00 88.19 131 ILE A C 1
ATOM 1040 O O . ILE A 1 131 ? -15.758 23.631 -2.098 1.00 88.19 131 ILE A O 1
ATOM 1044 N N . ALA A 1 132 ? -16.209 21.505 -2.668 1.00 86.69 132 ALA A N 1
ATOM 1045 C CA . ALA A 1 132 ? -17.633 21.726 -2.923 1.00 86.69 132 ALA A CA 1
ATOM 1046 C C . ALA A 1 132 ? -18.388 22.203 -1.667 1.00 86.69 132 ALA A C 1
ATOM 1048 O O . ALA A 1 132 ? -19.145 23.178 -1.721 1.00 86.69 132 ALA A O 1
ATOM 1049 N N . LEU A 1 133 ? -18.132 21.578 -0.513 1.00 83.44 133 LEU A N 1
ATOM 1050 C CA . LEU A 1 133 ? -18.713 21.985 0.769 1.00 83.44 133 LEU A CA 1
ATOM 1051 C C . LEU A 1 133 ? -18.287 23.406 1.160 1.00 83.44 133 LEU A C 1
ATOM 1053 O O . LEU A 1 133 ? -19.111 24.182 1.652 1.00 83.44 133 LEU A O 1
ATOM 1057 N N . SER A 1 134 ? -17.032 23.766 0.893 1.00 78.75 134 SER A N 1
ATOM 1058 C CA . SER A 1 134 ? -16.487 25.097 1.182 1.00 78.75 134 SER A CA 1
ATOM 1059 C C . SER A 1 134 ? -17.085 26.179 0.275 1.00 78.75 134 SER A C 1
ATOM 1061 O O . SER A 1 134 ? -17.394 27.268 0.749 1.00 78.75 134 SER A O 1
ATOM 1063 N N . ALA A 1 135 ? -17.333 25.874 -1.003 1.00 74.88 135 ALA A N 1
ATOM 1064 C CA . ALA A 1 135 ? -17.973 26.796 -1.944 1.00 74.88 135 ALA A CA 1
ATOM 1065 C C . ALA A 1 135 ? -19.451 27.079 -1.602 1.00 74.88 135 ALA A C 1
ATOM 1067 O O . ALA A 1 135 ? -19.946 28.181 -1.844 1.00 74.88 135 ALA A O 1
ATOM 1068 N N . SER A 1 136 ? -20.155 26.105 -1.011 1.00 66.81 136 SER A N 1
ATOM 1069 C CA . SER A 1 136 ? -21.564 26.252 -0.607 1.00 66.81 136 SER A CA 1
ATOM 1070 C C . SER A 1 136 ? -21.762 27.174 0.607 1.00 66.81 136 SER A C 1
ATOM 1072 O O . SER A 1 136 ? -22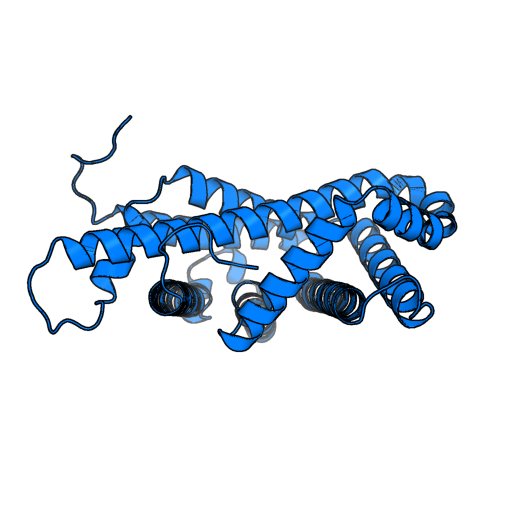.794 27.837 0.735 1.00 66.81 136 SER A O 1
ATOM 1074 N N . LYS A 1 137 ? -20.759 27.273 1.489 1.00 62.62 137 LYS A N 1
ATOM 1075 C CA . LYS A 1 137 ? -20.787 28.134 2.675 1.00 62.62 137 LYS A CA 1
ATOM 1076 C C . LYS A 1 137 ? -20.125 29.473 2.349 1.00 62.62 137 LYS A C 1
ATOM 1078 O O . LYS A 1 137 ? -18.923 29.639 2.516 1.00 62.62 137 LYS A O 1
ATOM 1083 N N . ARG A 1 138 ? -20.922 30.465 1.928 1.00 48.97 138 ARG A N 1
ATOM 1084 C CA . ARG A 1 138 ? -20.519 31.887 1.850 1.00 48.97 138 ARG A CA 1
ATOM 1085 C C . ARG A 1 138 ? -20.171 32.433 3.247 1.00 48.97 138 ARG A C 1
ATOM 1087 O O . ARG A 1 138 ? -20.945 33.171 3.842 1.00 48.97 138 ARG A O 1
ATOM 1094 N N . SER A 1 139 ? -19.026 32.064 3.802 1.00 42.38 139 SER A N 1
ATOM 1095 C CA . SER A 1 139 ? -18.448 32.734 4.964 1.00 42.38 139 SER A CA 1
ATOM 1096 C C . SER A 1 139 ? -16.938 32.555 4.935 1.00 42.38 139 SER A C 1
ATOM 1098 O O . SER A 1 139 ? -16.390 31.494 5.233 1.00 42.38 139 SER A O 1
ATOM 1100 N N . ALA A 1 140 ? -16.273 33.623 4.508 1.00 43.03 140 ALA A N 1
ATOM 1101 C CA . ALA A 1 140 ? -14.835 33.777 4.555 1.00 43.03 140 ALA A CA 1
ATOM 1102 C C . ALA A 1 140 ? -14.398 33.859 6.023 1.00 43.03 140 ALA A C 1
ATOM 1104 O O . ALA A 1 140 ? -14.508 34.930 6.609 1.00 43.03 140 ALA A O 1
ATOM 1105 N N . THR A 1 141 ? -13.982 32.738 6.628 1.00 43.78 141 THR A N 1
ATOM 1106 C CA . THR A 1 141 ? -13.014 32.680 7.759 1.00 43.78 141 THR A CA 1
ATOM 1107 C C . THR A 1 141 ? -12.772 31.280 8.337 1.00 43.78 141 THR A C 1
ATOM 1109 O O . THR A 1 141 ? -11.866 31.118 9.151 1.00 43.78 141 THR A O 1
ATOM 1112 N N . SER A 1 142 ? -13.508 30.239 7.950 1.00 44.97 142 SER A N 1
ATOM 1113 C CA . SER A 1 142 ? -13.317 28.931 8.585 1.00 44.97 142 SER A CA 1
ATOM 1114 C C . SER A 1 142 ? -12.139 28.177 7.970 1.00 44.97 142 SER A C 1
ATOM 1116 O O . SER A 1 142 ? -12.257 27.632 6.878 1.00 44.97 142 SER A O 1
ATOM 1118 N N . ARG A 1 143 ? -11.038 28.062 8.722 1.00 54.97 143 ARG A N 1
ATOM 1119 C CA . ARG A 1 143 ? -10.138 26.896 8.682 1.00 54.97 143 ARG A CA 1
ATOM 1120 C C . ARG A 1 143 ? -10.998 25.647 8.416 1.00 54.97 143 ARG A C 1
ATOM 1122 O O . ARG A 1 143 ? -12.008 25.481 9.106 1.00 54.97 143 ARG A O 1
ATOM 1129 N N . THR A 1 144 ? -10.684 24.849 7.391 1.00 63.12 144 THR A N 1
ATOM 1130 C CA . THR A 1 144 ? -11.447 23.629 7.077 1.00 63.12 144 THR A CA 1
ATOM 1131 C C . THR A 1 144 ? -11.526 22.798 8.350 1.00 63.12 144 THR A C 1
ATOM 1133 O O . THR A 1 144 ? -10.500 22.357 8.862 1.00 63.12 144 THR A O 1
ATOM 1136 N N . SER A 1 145 ? -12.718 22.675 8.934 1.00 76.38 145 SER A N 1
ATOM 1137 C CA . SER A 1 145 ? -12.860 21.949 10.189 1.00 76.38 145 SER A CA 1
ATOM 1138 C C . SER A 1 145 ? -12.703 20.457 9.918 1.00 76.38 145 SER A C 1
ATOM 1140 O O . SER A 1 145 ? -13.178 19.961 8.896 1.00 76.38 145 SER A O 1
ATOM 1142 N N . THR A 1 146 ? -12.082 19.731 10.846 1.00 82.62 146 THR A N 1
ATOM 1143 C CA . THR A 1 146 ? -11.969 18.263 10.809 1.00 82.62 146 THR A CA 1
ATOM 1144 C C . THR A 1 146 ? -13.322 17.602 10.523 1.00 82.62 146 THR A C 1
ATOM 1146 O O . THR A 1 146 ? -13.407 16.688 9.712 1.00 82.62 146 THR A O 1
ATOM 1149 N N . GLU A 1 147 ? -14.407 18.154 11.073 1.00 84.06 147 GLU A N 1
ATOM 1150 C CA . GLU A 1 147 ? -15.790 17.738 10.803 1.00 84.06 147 GLU A CA 1
ATOM 1151 C C . GLU A 1 147 ? -16.223 17.880 9.337 1.00 84.06 147 GLU A C 1
ATOM 1153 O O . GLU A 1 147 ? -16.954 17.041 8.815 1.00 84.06 147 GLU A O 1
ATOM 1158 N N . ALA A 1 148 ? -15.800 18.941 8.647 1.00 85.62 148 ALA A N 1
ATOM 1159 C CA . ALA A 1 148 ? -16.107 19.113 7.230 1.00 85.62 148 ALA A CA 1
ATOM 1160 C C . ALA A 1 148 ? -15.368 18.078 6.372 1.00 85.62 148 ALA A C 1
ATOM 1162 O O . ALA A 1 148 ? -15.949 17.563 5.419 1.00 85.62 148 ALA A O 1
ATOM 1163 N N . ILE A 1 149 ? -14.125 17.744 6.735 1.00 90.06 149 ILE A N 1
ATOM 1164 C CA . ILE A 1 149 ? -13.335 16.707 6.056 1.00 90.06 149 ILE A CA 1
ATOM 1165 C C . ILE A 1 149 ? -13.931 15.326 6.333 1.00 90.06 149 ILE A C 1
ATOM 1167 O O . ILE A 1 149 ? -14.116 14.558 5.396 1.00 90.06 149 ILE A O 1
ATOM 1171 N N . LYS A 1 150 ? -14.324 15.038 7.581 1.00 90.81 150 LYS A N 1
ATOM 1172 C CA . LYS A 1 150 ? -15.008 13.790 7.951 1.00 90.81 150 LYS A CA 1
ATOM 1173 C C . LYS A 1 150 ? -16.292 13.594 7.141 1.00 90.81 150 LYS A C 1
ATOM 1175 O O . LYS A 1 150 ? -16.496 12.525 6.579 1.00 90.81 150 LYS A O 1
ATOM 1180 N N . ARG A 1 151 ? -17.123 14.636 7.005 1.00 89.06 151 ARG A N 1
ATOM 1181 C CA . ARG A 1 151 ? -18.332 14.589 6.156 1.00 89.06 151 ARG A CA 1
ATOM 1182 C C . ARG A 1 151 ? -18.012 14.418 4.675 1.00 89.06 151 ARG A C 1
ATOM 1184 O O . ARG A 1 151 ? -18.729 13.706 3.987 1.00 89.06 151 ARG A O 1
ATOM 1191 N N . ALA A 1 152 ? -16.958 15.067 4.183 1.00 92.31 152 ALA A N 1
ATOM 1192 C CA . ALA A 1 152 ? -16.504 14.893 2.808 1.00 92.31 152 ALA A CA 1
ATOM 1193 C C . ALA A 1 152 ? -16.042 13.449 2.549 1.00 92.31 152 ALA A C 1
ATOM 1195 O O . ALA A 1 152 ? -16.434 12.859 1.548 1.00 92.31 152 ALA A O 1
ATOM 1196 N N . ALA A 1 153 ? -15.283 12.859 3.473 1.00 93.25 153 ALA A N 1
ATOM 1197 C CA . ALA A 1 153 ? -14.862 11.463 3.406 1.00 93.25 153 ALA A CA 1
ATOM 1198 C C . ALA A 1 153 ? -16.074 10.514 3.458 1.00 93.25 153 ALA A C 1
ATOM 1200 O O . ALA A 1 153 ? -16.200 9.627 2.624 1.00 93.25 153 ALA A O 1
ATOM 1201 N N . GLY A 1 154 ? -17.033 10.770 4.352 1.00 93.12 154 GLY A N 1
ATOM 1202 C CA . GLY A 1 154 ? -18.287 10.013 4.426 1.00 93.12 154 GLY A CA 1
ATOM 1203 C C . GLY A 1 154 ? -19.211 10.166 3.208 1.00 93.12 154 GLY A C 1
ATOM 1204 O O . GLY A 1 154 ? -20.129 9.374 3.044 1.00 93.12 154 GLY A O 1
ATOM 1205 N N . SER A 1 155 ? -18.983 11.150 2.331 1.00 91.88 155 SER A N 1
ATOM 1206 C CA . SER A 1 155 ? -19.761 11.305 1.089 1.00 91.88 155 SER A CA 1
ATOM 1207 C C . SER A 1 155 ? -19.279 10.418 -0.063 1.00 91.88 155 SER A C 1
ATOM 1209 O O . SER A 1 155 ? -19.942 10.340 -1.095 1.00 91.88 155 SER A O 1
ATOM 1211 N N . ILE A 1 156 ? -18.121 9.772 0.095 1.00 93.88 156 ILE A N 1
ATOM 1212 C CA . ILE A 1 156 ? -17.589 8.818 -0.880 1.00 93.88 156 ILE A CA 1
ATOM 1213 C C . ILE A 1 156 ? -18.427 7.540 -0.842 1.00 93.88 156 ILE A C 1
ATOM 1215 O O . ILE A 1 156 ? -18.983 7.172 0.193 1.00 93.88 156 ILE A O 1
ATOM 1219 N N . GLU A 1 157 ? -18.513 6.841 -1.971 1.00 94.00 157 GLU A N 1
ATOM 1220 C CA . GLU A 1 157 ? -19.153 5.532 -2.021 1.00 94.00 157 GLU A CA 1
ATOM 1221 C C . GLU A 1 157 ? -18.419 4.543 -1.105 1.00 94.00 157 GLU A C 1
ATOM 1223 O O . GLU A 1 157 ? -17.213 4.325 -1.229 1.00 94.00 157 GLU A O 1
ATOM 1228 N N . ARG A 1 158 ? -19.156 3.905 -0.193 1.00 94.75 158 ARG A N 1
ATOM 1229 C CA . ARG A 1 158 ? -18.598 2.959 0.783 1.00 94.75 158 ARG A CA 1
ATOM 1230 C C . ARG A 1 158 ? -17.785 1.835 0.133 1.00 94.75 15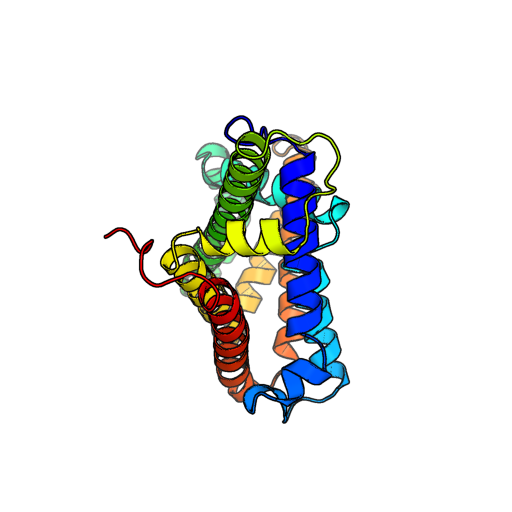8 ARG A C 1
ATOM 1232 O O . ARG A 1 158 ? -16.756 1.434 0.677 1.00 94.75 158 ARG A O 1
ATOM 1239 N N . SER A 1 159 ? -18.203 1.384 -1.050 1.00 95.19 159 SER A N 1
ATOM 1240 C CA . SER A 1 159 ? -17.519 0.337 -1.814 1.00 95.19 159 SER A CA 1
ATOM 1241 C C . SER A 1 159 ? -16.073 0.706 -2.177 1.00 95.19 159 SER A C 1
ATOM 1243 O O . SER A 1 159 ? -15.231 -0.183 -2.289 1.00 95.19 159 SER A O 1
ATOM 1245 N N . ALA A 1 160 ? -15.742 2.000 -2.304 1.00 95.81 160 ALA A N 1
ATOM 1246 C CA . ALA A 1 160 ? -14.377 2.451 -2.566 1.00 95.81 160 ALA A CA 1
ATOM 1247 C C . ALA A 1 160 ? -13.447 2.127 -1.387 1.00 95.81 160 ALA A C 1
ATOM 1249 O O . ALA A 1 160 ? -12.346 1.612 -1.591 1.00 95.81 160 ALA A O 1
ATOM 1250 N N . TYR A 1 161 ? -13.911 2.367 -0.156 1.00 96.06 161 TYR A N 1
ATOM 1251 C CA . TYR A 1 161 ? -13.174 2.001 1.053 1.00 96.06 161 TYR A CA 1
ATOM 1252 C C . TYR A 1 161 ? -13.083 0.486 1.218 1.00 96.06 161 TYR A C 1
ATOM 1254 O O . TYR A 1 161 ? -11.998 -0.029 1.465 1.00 96.06 161 TYR A O 1
ATOM 1262 N N . GLU A 1 162 ? -14.194 -0.232 1.043 1.00 96.12 162 GLU A N 1
ATOM 1263 C CA . GLU A 1 162 ? -14.230 -1.694 1.182 1.00 96.12 162 GLU A CA 1
ATOM 1264 C C . GLU A 1 162 ? -13.268 -2.375 0.205 1.00 96.12 162 GLU A C 1
ATOM 1266 O O . GLU A 1 162 ? -12.496 -3.246 0.597 1.00 96.12 162 GLU A O 1
ATOM 1271 N N . LYS A 1 163 ? -13.238 -1.913 -1.048 1.00 96.69 163 LYS A N 1
ATOM 1272 C CA . LYS A 1 163 ? -12.313 -2.394 -2.076 1.00 96.69 163 LYS A CA 1
ATOM 1273 C C . LYS A 1 163 ? -10.850 -2.104 -1.731 1.00 96.69 163 LYS A C 1
ATOM 1275 O O . LYS A 1 163 ? -9.999 -2.971 -1.919 1.00 96.69 163 LYS A O 1
ATOM 1280 N N . PHE A 1 164 ? -10.545 -0.912 -1.215 1.00 95.50 164 PHE A N 1
ATOM 1281 C CA . PHE A 1 164 ? -9.195 -0.590 -0.752 1.00 95.50 164 PHE A CA 1
ATOM 1282 C C . PHE A 1 164 ? -8.774 -1.502 0.411 1.00 95.50 164 PHE A C 1
ATOM 1284 O O . PHE A 1 164 ? -7.688 -2.082 0.377 1.00 95.50 164 PHE A O 1
ATOM 1291 N N . ILE A 1 165 ? -9.647 -1.678 1.404 1.00 94.62 165 ILE A N 1
ATOM 1292 C CA . ILE A 1 165 ? -9.398 -2.502 2.593 1.00 94.62 165 ILE A CA 1
ATOM 1293 C C . ILE A 1 165 ? -9.198 -3.971 2.213 1.00 94.62 165 ILE A C 1
ATOM 1295 O O . ILE A 1 165 ? -8.243 -4.590 2.676 1.00 94.62 165 ILE A O 1
ATOM 1299 N N . ASP A 1 166 ? -10.036 -4.513 1.330 1.00 95.94 166 ASP A N 1
ATOM 1300 C CA . ASP A 1 166 ? -9.903 -5.872 0.795 1.00 95.94 166 ASP A CA 1
ATOM 1301 C C . ASP A 1 166 ? -8.534 -6.090 0.122 1.00 95.94 166 ASP A C 1
ATOM 1303 O O . ASP A 1 166 ? -7.888 -7.124 0.295 1.00 95.94 166 ASP A O 1
ATOM 1307 N N . ARG A 1 167 ? -8.003 -5.073 -0.565 1.00 94.94 167 ARG A N 1
ATOM 1308 C CA . ARG A 1 167 ? -6.659 -5.155 -1.153 1.00 94.94 167 ARG A CA 1
ATOM 1309 C C . ARG A 1 167 ? -5.554 -5.117 -0.108 1.00 94.94 167 ARG A C 1
ATOM 1311 O O . ARG A 1 167 ? -4.594 -5.870 -0.238 1.00 94.94 167 ARG A O 1
ATOM 1318 N N . ILE A 1 168 ? -5.665 -4.279 0.923 1.00 92.38 168 ILE A N 1
ATOM 1319 C CA . ILE A 1 168 ? -4.705 -4.271 2.041 1.00 92.38 168 ILE A CA 1
ATOM 1320 C C . ILE A 1 168 ? -4.711 -5.616 2.775 1.00 92.38 168 ILE A C 1
ATOM 1322 O O . ILE A 1 168 ? -3.646 -6.148 3.101 1.00 92.38 168 ILE A O 1
ATOM 1326 N N . PHE A 1 169 ? -5.893 -6.197 2.967 1.00 93.69 169 PHE A N 1
ATOM 1327 C CA . PHE A 1 169 ? -6.067 -7.538 3.508 1.00 93.69 169 PHE A CA 1
ATOM 1328 C C . PHE A 1 169 ? -5.338 -8.587 2.653 1.00 93.69 169 PHE A C 1
ATOM 1330 O O . PHE A 1 169 ? -4.462 -9.292 3.155 1.00 93.69 169 PHE A O 1
ATOM 1337 N N . GLN A 1 170 ? -5.599 -8.619 1.343 1.00 95.19 170 GLN A N 1
ATOM 1338 C CA . GLN A 1 170 ? -4.948 -9.551 0.416 1.00 95.19 170 GLN A CA 1
ATOM 1339 C C . GLN A 1 170 ? -3.423 -9.355 0.340 1.00 95.19 170 GLN A C 1
ATOM 1341 O O . GLN A 1 170 ? -2.682 -10.335 0.229 1.00 95.19 170 GLN A O 1
ATOM 1346 N N . ILE A 1 171 ? -2.928 -8.110 0.415 1.00 94.06 171 ILE A N 1
ATOM 1347 C CA . ILE A 1 171 ? -1.486 -7.819 0.465 1.00 94.06 171 ILE A CA 1
ATOM 1348 C C . ILE A 1 171 ? -0.898 -8.423 1.736 1.00 94.06 171 ILE A C 1
ATOM 1350 O O . ILE A 1 171 ? 0.098 -9.141 1.650 1.00 94.06 171 ILE A O 1
ATOM 1354 N N . THR A 1 172 ? -1.524 -8.181 2.889 1.00 92.06 172 THR A N 1
ATOM 1355 C CA . THR A 1 172 ? -1.061 -8.711 4.178 1.00 92.06 172 THR A CA 1
ATOM 1356 C C . THR A 1 172 ? -1.055 -10.240 4.178 1.00 92.06 172 THR A C 1
ATOM 1358 O O . THR A 1 172 ? -0.016 -10.836 4.459 1.00 92.06 172 THR A O 1
ATOM 1361 N N . GLN A 1 173 ? -2.146 -10.888 3.757 1.00 93.44 173 GLN A N 1
ATOM 1362 C CA . GLN A 1 173 ? -2.208 -12.352 3.644 1.00 93.44 173 GLN A CA 1
ATOM 1363 C C . GLN A 1 173 ? -1.135 -12.917 2.712 1.00 93.44 173 GLN A C 1
ATOM 1365 O O . GLN A 1 173 ? -0.561 -13.976 2.971 1.00 93.44 173 GLN A O 1
ATOM 1370 N N . SER A 1 174 ? -0.800 -12.204 1.631 1.00 94.19 174 SER A N 1
ATOM 1371 C CA . SER A 1 174 ? 0.206 -12.683 0.683 1.00 94.19 174 SER A CA 1
ATOM 1372 C C . SER A 1 174 ? 1.574 -12.931 1.337 1.00 94.19 174 SER A C 1
ATOM 1374 O O . SER A 1 174 ? 2.335 -13.760 0.832 1.00 94.19 174 SER A O 1
ATOM 1376 N N . PHE A 1 175 ? 1.890 -12.273 2.465 1.00 93.69 175 PHE A N 1
ATOM 1377 C CA . PHE A 1 175 ? 3.140 -12.479 3.210 1.00 93.69 175 PHE A CA 1
ATOM 1378 C C . PHE A 1 175 ? 3.281 -13.881 3.810 1.00 93.69 175 PHE A C 1
ATOM 1380 O O . PHE A 1 175 ? 4.414 -14.303 4.074 1.00 93.69 175 PHE A O 1
ATOM 1387 N N . ALA A 1 176 ? 2.186 -14.639 3.942 1.00 92.62 176 ALA A N 1
ATOM 1388 C CA . ALA A 1 176 ? 2.233 -16.054 4.301 1.00 92.62 176 ALA A CA 1
ATOM 1389 C C . ALA A 1 176 ? 3.005 -16.882 3.254 1.00 92.62 176 ALA A C 1
ATOM 1391 O O . ALA A 1 176 ? 3.717 -17.830 3.599 1.00 92.62 176 ALA A O 1
ATOM 1392 N N . ASN A 1 177 ? 2.978 -16.479 1.974 1.00 93.12 177 ASN A N 1
ATOM 1393 C CA . ASN A 1 177 ? 3.820 -17.060 0.929 1.00 93.12 177 ASN A CA 1
ATOM 1394 C C . ASN A 1 177 ? 5.253 -16.503 0.991 1.00 93.12 177 ASN A C 1
ATOM 1396 O O . ASN A 1 177 ? 5.694 -15.725 0.137 1.00 93.12 177 ASN A O 1
ATOM 1400 N N . ARG A 1 178 ? 6.017 -16.946 1.996 1.00 93.25 178 ARG A N 1
ATOM 1401 C CA . ARG A 1 178 ? 7.404 -16.501 2.204 1.00 93.25 178 ARG A CA 1
ATOM 1402 C C . ARG A 1 178 ? 8.300 -16.750 0.989 1.00 93.25 178 ARG A C 1
ATOM 1404 O O . ARG A 1 178 ? 9.197 -15.957 0.721 1.00 93.25 178 ARG A O 1
ATOM 1411 N N . GLU A 1 179 ? 8.096 -17.841 0.246 1.00 92.94 179 GLU A N 1
ATOM 1412 C CA . GLU A 1 179 ? 8.924 -18.125 -0.932 1.00 92.94 179 GLU A CA 1
ATOM 1413 C C . GLU A 1 179 ? 8.636 -17.158 -2.087 1.00 92.94 179 GLU A C 1
ATOM 1415 O O . GLU A 1 179 ? 9.578 -16.638 -2.684 1.00 92.94 179 GLU A O 1
ATOM 1420 N N . GLY A 1 180 ? 7.360 -16.877 -2.365 1.00 93.38 180 GLY A N 1
ATOM 1421 C CA . GLY A 1 180 ? 6.966 -15.905 -3.384 1.00 93.38 180 GLY A CA 1
ATOM 1422 C C . GLY A 1 180 ? 7.544 -14.519 -3.101 1.00 93.38 180 GLY A C 1
ATOM 1423 O O . GLY A 1 180 ? 8.126 -13.897 -3.987 1.00 93.38 180 GLY A O 1
ATOM 1424 N N . TRP A 1 181 ? 7.473 -14.071 -1.847 1.00 94.62 181 TRP A N 1
ATOM 1425 C CA . TRP A 1 181 ? 8.037 -12.790 -1.414 1.00 94.62 181 TRP A CA 1
ATOM 1426 C C . TRP A 1 181 ? 9.568 -12.736 -1.475 1.00 94.62 181 TRP A C 1
ATOM 1428 O O . TRP A 1 181 ? 10.114 -11.712 -1.875 1.00 94.62 181 TRP A O 1
ATOM 1438 N N . ARG A 1 182 ? 10.282 -13.835 -1.180 1.00 94.12 182 ARG A N 1
ATOM 1439 C CA . ARG A 1 182 ? 11.737 -13.902 -1.436 1.00 94.12 182 ARG A CA 1
ATOM 1440 C C . ARG A 1 182 ? 12.049 -13.674 -2.912 1.00 94.12 182 ARG A C 1
ATOM 1442 O O . ARG A 1 182 ? 12.930 -12.887 -3.231 1.00 94.12 182 ARG A O 1
ATOM 1449 N N . VAL A 1 183 ? 11.289 -14.304 -3.808 1.00 93.44 183 VAL A N 1
ATOM 1450 C CA . VAL A 1 183 ? 11.458 -14.088 -5.252 1.00 93.44 183 VAL A CA 1
ATOM 1451 C C . VAL A 1 183 ? 11.087 -12.654 -5.649 1.00 93.44 183 VAL A C 1
ATOM 1453 O O . VAL A 1 183 ? 11.756 -12.081 -6.502 1.00 93.44 183 VAL A O 1
ATOM 1456 N N . ALA A 1 184 ? 10.075 -12.044 -5.027 1.00 92.88 184 ALA A N 1
ATOM 1457 C CA . ALA A 1 184 ? 9.728 -10.642 -5.267 1.00 92.88 184 ALA A CA 1
ATOM 1458 C C . ALA A 1 184 ? 10.867 -9.685 -4.873 1.00 92.88 184 ALA A C 1
ATOM 1460 O O . ALA A 1 184 ? 11.187 -8.774 -5.637 1.00 92.88 184 ALA A O 1
ATOM 1461 N N . LEU A 1 185 ? 11.525 -9.929 -3.736 1.00 93.81 185 LEU A N 1
ATOM 1462 C CA . LEU A 1 185 ? 12.706 -9.175 -3.306 1.00 93.81 185 LEU A CA 1
ATOM 1463 C C . LEU A 1 185 ? 13.907 -9.389 -4.239 1.00 93.81 185 LEU A C 1
ATOM 1465 O O . LEU A 1 185 ? 14.587 -8.420 -4.581 1.00 93.81 185 LEU A O 1
ATOM 1469 N N . ASP A 1 186 ? 14.134 -10.621 -4.708 1.00 92.88 186 ASP A N 1
ATOM 1470 C CA . ASP A 1 186 ? 15.178 -10.921 -5.699 1.00 92.88 186 ASP A CA 1
ATOM 1471 C C . ASP A 1 186 ? 14.927 -10.155 -7.011 1.00 92.88 186 ASP A C 1
ATOM 1473 O O . ASP A 1 186 ? 15.848 -9.569 -7.584 1.00 92.88 186 ASP A O 1
ATOM 1477 N N . VAL A 1 187 ? 13.671 -10.117 -7.477 1.00 91.50 187 VAL A N 1
ATOM 1478 C CA . VAL A 1 187 ? 13.255 -9.359 -8.669 1.00 91.50 187 VAL A CA 1
ATOM 1479 C C . VAL A 1 187 ? 13.487 -7.863 -8.470 1.00 91.50 187 VAL A C 1
ATOM 1481 O O . VAL A 1 187 ? 14.097 -7.227 -9.330 1.00 91.50 187 VAL A O 1
ATOM 1484 N N . ALA A 1 188 ? 13.032 -7.297 -7.349 1.00 92.25 188 ALA A N 1
ATOM 1485 C CA . ALA A 1 188 ? 13.189 -5.874 -7.055 1.00 92.25 188 ALA A CA 1
ATOM 1486 C C . ALA A 1 188 ? 14.671 -5.469 -6.963 1.00 92.25 188 ALA A C 1
ATOM 1488 O O . ALA A 1 188 ? 15.070 -4.441 -7.513 1.00 92.25 188 ALA A O 1
ATOM 1489 N N . SER A 1 189 ? 15.504 -6.311 -6.346 1.00 93.06 189 SER A N 1
ATOM 1490 C CA . SER A 1 189 ? 16.957 -6.114 -6.268 1.00 93.06 189 SER A CA 1
ATOM 1491 C C . SER A 1 189 ? 17.615 -6.169 -7.641 1.00 93.06 189 SER A C 1
ATOM 1493 O O . SER A 1 189 ? 18.365 -5.263 -7.999 1.00 93.06 189 SER A O 1
ATOM 1495 N N . MET A 1 190 ? 17.280 -7.173 -8.453 1.00 91.62 190 MET A N 1
ATOM 1496 C CA . MET A 1 190 ? 17.833 -7.323 -9.798 1.00 91.62 190 MET A CA 1
ATOM 1497 C C . MET A 1 190 ? 17.443 -6.162 -10.722 1.00 91.62 190 MET A C 1
ATOM 1499 O O . MET A 1 190 ? 18.282 -5.692 -11.490 1.00 91.62 190 MET A O 1
ATOM 1503 N N . LEU A 1 191 ? 16.198 -5.679 -10.640 1.00 90.81 191 LEU A N 1
ATOM 1504 C CA . LEU A 1 191 ? 15.756 -4.497 -11.385 1.00 90.81 191 LEU A CA 1
ATOM 1505 C C . LEU A 1 191 ? 16.503 -3.244 -10.935 1.00 90.81 191 LEU A C 1
ATOM 1507 O O . LEU A 1 191 ? 17.037 -2.533 -11.780 1.00 90.81 191 LEU A O 1
ATOM 1511 N N . SER A 1 192 ? 16.585 -3.006 -9.624 1.00 92.00 192 SER A N 1
ATOM 1512 C CA . SER A 1 192 ? 17.318 -1.869 -9.061 1.00 92.00 192 SER A CA 1
ATOM 1513 C C . SER A 1 192 ? 18.777 -1.870 -9.533 1.00 92.00 192 SER A C 1
ATOM 1515 O O . SER A 1 192 ? 19.234 -0.882 -10.098 1.00 92.00 192 SER A O 1
ATOM 1517 N N . GLU A 1 193 ? 19.483 -2.999 -9.436 1.00 91.44 193 GLU A N 1
ATOM 1518 C CA . GLU A 1 193 ? 20.860 -3.115 -9.931 1.00 91.44 193 GLU A CA 1
ATOM 1519 C C . GLU A 1 193 ? 20.985 -2.912 -11.446 1.00 91.44 193 GLU A C 1
ATOM 1521 O O . GLU A 1 193 ? 21.941 -2.291 -11.914 1.00 91.44 193 GLU A O 1
ATOM 1526 N N . ALA A 1 194 ? 20.060 -3.461 -12.236 1.00 88.88 194 ALA A N 1
ATOM 1527 C CA . ALA A 1 194 ? 20.084 -3.310 -13.688 1.00 88.88 194 ALA A CA 1
ATOM 1528 C C 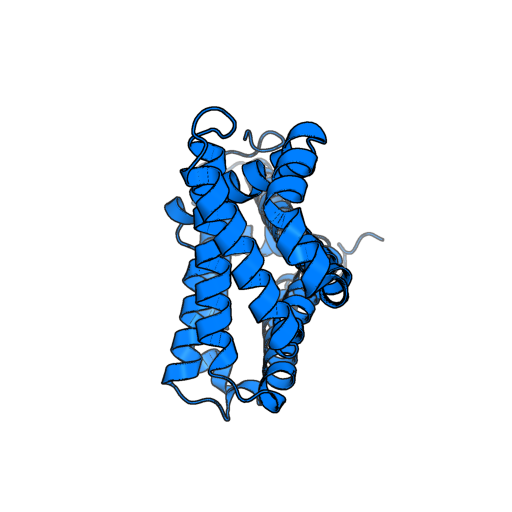. ALA A 1 194 ? 19.870 -1.848 -14.108 1.00 88.88 194 ALA A C 1
ATOM 1530 O O . ALA A 1 194 ? 20.486 -1.388 -15.069 1.00 88.88 194 ALA A O 1
ATOM 1531 N N . PHE A 1 195 ? 19.023 -1.123 -13.379 1.00 90.81 195 PHE A N 1
ATOM 1532 C CA . PHE A 1 195 ? 18.695 0.269 -13.663 1.00 90.81 195 PHE A CA 1
ATOM 1533 C C . PHE A 1 195 ? 19.837 1.205 -13.269 1.00 90.81 195 PHE A C 1
ATOM 1535 O O . PHE A 1 195 ? 20.143 2.136 -14.013 1.00 90.81 195 PHE A O 1
ATOM 1542 N N . GLU A 1 196 ? 20.509 0.915 -12.152 1.00 89.56 196 GLU A N 1
ATOM 1543 C CA . GLU A 1 196 ? 21.721 1.624 -11.728 1.00 89.56 196 GLU A CA 1
ATOM 1544 C C . GLU A 1 196 ? 22.895 1.413 -12.691 1.00 89.56 196 GLU A C 1
ATOM 1546 O O . GLU A 1 196 ? 23.695 2.317 -12.892 1.00 89.56 196 GLU A O 1
ATOM 1551 N N . ARG A 1 197 ? 23.017 0.241 -13.328 1.00 89.50 197 ARG A N 1
ATOM 1552 C CA . ARG A 1 197 ? 24.127 -0.039 -14.260 1.00 89.50 197 ARG A CA 1
ATOM 1553 C C . ARG A 1 197 ? 23.959 0.595 -15.644 1.00 89.50 197 ARG A C 1
ATOM 1555 O O . ARG A 1 197 ? 24.961 0.799 -16.327 1.00 89.50 197 ARG A O 1
ATOM 1562 N N . ASP A 1 198 ? 22.732 0.872 -16.083 1.00 87.25 198 ASP A N 1
ATOM 1563 C CA . ASP A 1 198 ? 22.447 1.392 -17.428 1.00 87.25 198 ASP A CA 1
ATOM 1564 C C . ASP A 1 198 ? 21.805 2.786 -17.389 1.00 87.25 198 ASP A C 1
ATOM 1566 O O . ASP A 1 198 ? 20.605 2.971 -17.609 1.00 87.25 198 ASP A O 1
ATOM 1570 N N . HIS A 1 199 ? 22.646 3.800 -17.183 1.00 83.81 199 HIS A N 1
ATOM 1571 C CA . HIS A 1 199 ? 22.216 5.200 -17.181 1.00 83.81 199 HIS A CA 1
ATOM 1572 C C . HIS A 1 199 ? 21.731 5.720 -18.544 1.00 83.81 199 HIS A C 1
ATOM 1574 O O . HIS A 1 199 ? 21.200 6.825 -18.617 1.00 83.81 199 HIS A O 1
ATOM 1580 N N . THR A 1 200 ? 21.912 4.954 -19.626 1.00 85.75 200 THR A N 1
ATOM 1581 C CA . THR A 1 200 ? 21.491 5.359 -20.977 1.00 85.75 200 THR A CA 1
ATOM 1582 C C . THR A 1 200 ? 20.069 4.916 -21.295 1.00 85.75 200 THR A C 1
ATOM 1584 O O . THR A 1 200 ? 19.339 5.613 -22.001 1.00 85.75 200 THR A O 1
ATOM 1587 N N . SER A 1 201 ? 19.655 3.766 -20.760 1.00 84.62 201 SER A N 1
ATOM 1588 C CA . SER A 1 201 ? 18.313 3.222 -20.963 1.00 84.62 201 SER A CA 1
ATOM 1589 C C . SER A 1 201 ? 17.300 3.682 -19.928 1.00 84.62 201 SER A C 1
ATOM 1591 O O . SER A 1 201 ? 16.102 3.592 -20.213 1.00 84.62 201 SER A O 1
ATOM 1593 N N . TRP A 1 202 ? 17.753 4.140 -18.760 1.00 89.69 202 TRP A N 1
ATOM 1594 C CA . TRP A 1 202 ? 16.900 4.502 -17.628 1.00 89.69 202 TRP A CA 1
ATOM 1595 C C . TRP A 1 202 ? 17.155 5.941 -17.188 1.00 89.69 202 TRP A C 1
ATOM 1597 O O . TRP A 1 202 ? 18.304 6.382 -17.126 1.00 89.69 202 TRP A O 1
ATOM 1607 N N . THR A 1 203 ? 16.095 6.682 -16.883 1.00 91.31 203 THR A N 1
ATOM 1608 C CA . THR A 1 203 ? 16.207 8.038 -16.327 1.00 91.31 203 THR A CA 1
ATOM 1609 C C . THR A 1 203 ? 16.541 7.987 -14.833 1.00 91.31 203 THR A C 1
ATOM 1611 O O . THR A 1 203 ? 16.376 6.951 -14.186 1.00 91.31 203 THR A O 1
ATOM 1614 N N . ASP A 1 204 ? 17.007 9.105 -14.264 1.00 91.00 204 ASP A N 1
ATOM 1615 C CA . ASP A 1 204 ? 17.201 9.227 -12.809 1.00 91.00 204 ASP A CA 1
ATOM 1616 C C . ASP A 1 204 ? 15.896 8.984 -12.041 1.00 91.00 204 ASP A C 1
ATOM 1618 O O . ASP A 1 204 ? 15.888 8.306 -11.018 1.00 91.00 204 ASP A O 1
ATOM 1622 N N . GLU A 1 205 ? 14.776 9.470 -12.577 1.00 90.56 205 GLU A N 1
ATOM 1623 C CA . GLU A 1 205 ? 13.447 9.275 -11.995 1.00 90.56 205 GLU A CA 1
ATOM 1624 C C . GLU A 1 205 ? 13.029 7.798 -11.977 1.00 90.56 205 GLU A C 1
ATOM 1626 O O . GLU A 1 205 ? 12.486 7.324 -10.981 1.00 90.56 205 GLU A O 1
ATOM 1631 N N . GLU A 1 206 ? 13.295 7.051 -13.055 1.00 90.56 206 GLU A N 1
ATOM 1632 C CA . GLU A 1 206 ? 13.006 5.612 -13.136 1.00 90.56 206 GLU A CA 1
ATOM 1633 C C . GLU A 1 206 ? 13.870 4.804 -12.162 1.00 90.56 206 GLU A C 1
ATOM 1635 O O . GLU A 1 206 ? 13.359 3.894 -11.504 1.00 90.56 206 GLU A O 1
ATOM 1640 N N . ARG A 1 207 ? 15.158 5.149 -12.033 1.00 91.56 207 ARG A N 1
ATOM 1641 C CA . ARG A 1 207 ? 16.063 4.541 -11.044 1.00 91.56 207 ARG A CA 1
ATOM 1642 C C . ARG A 1 207 ? 15.561 4.754 -9.625 1.00 91.56 207 ARG A C 1
ATOM 1644 O O . ARG A 1 207 ? 15.388 3.793 -8.875 1.00 91.56 207 ARG A O 1
ATOM 1651 N N . GLU A 1 208 ? 15.274 6.004 -9.289 1.00 91.00 208 GLU A N 1
ATOM 1652 C CA . GLU A 1 208 ? 14.816 6.388 -7.961 1.00 91.00 208 GLU A CA 1
ATOM 1653 C C . GLU A 1 208 ? 13.482 5.720 -7.609 1.00 91.00 208 GLU A C 1
ATOM 1655 O O . GLU A 1 208 ? 13.313 5.195 -6.508 1.00 91.00 208 GLU A O 1
ATOM 1660 N N . ALA A 1 209 ? 12.552 5.647 -8.563 1.00 90.50 209 ALA A N 1
ATOM 1661 C CA . ALA A 1 209 ? 11.268 4.993 -8.358 1.00 90.50 209 ALA A CA 1
ATOM 1662 C C . ALA A 1 209 ? 11.409 3.489 -8.059 1.00 90.50 209 ALA A C 1
ATOM 1664 O O . ALA A 1 209 ? 10.760 2.971 -7.147 1.00 90.50 209 ALA A O 1
ATOM 1665 N N . VAL A 1 210 ? 12.282 2.783 -8.788 1.00 90.50 210 VAL A N 1
ATOM 1666 C CA . VAL A 1 210 ? 12.558 1.357 -8.543 1.00 90.50 210 VAL A CA 1
ATOM 1667 C C . VAL A 1 210 ? 13.300 1.149 -7.221 1.00 90.50 210 VAL A C 1
ATOM 1669 O O . VAL A 1 210 ? 12.995 0.196 -6.501 1.00 90.50 210 VAL A O 1
ATOM 1672 N N . ARG A 1 211 ? 14.226 2.046 -6.859 1.00 91.56 211 ARG A N 1
ATOM 1673 C CA . ARG A 1 211 ? 14.913 2.021 -5.559 1.00 91.56 211 ARG A CA 1
ATOM 1674 C C . ARG A 1 211 ? 13.918 2.151 -4.404 1.00 91.56 211 ARG A C 1
ATOM 1676 O O . ARG A 1 211 ? 13.922 1.314 -3.505 1.00 91.56 211 ARG A O 1
ATOM 1683 N N . LEU A 1 212 ? 13.023 3.137 -4.467 1.00 88.94 212 LEU A N 1
ATOM 1684 C CA . LEU A 1 212 ? 11.977 3.349 -3.461 1.00 88.94 212 LEU A CA 1
ATOM 1685 C C . LEU A 1 212 ? 11.032 2.145 -3.351 1.00 88.94 212 LEU A C 1
ATOM 1687 O O . LEU A 1 212 ? 10.687 1.736 -2.242 1.00 88.94 212 LEU A O 1
ATOM 1691 N N . ALA A 1 213 ? 10.646 1.544 -4.480 1.00 87.56 213 ALA A N 1
ATOM 1692 C CA . ALA A 1 213 ? 9.830 0.333 -4.484 1.00 87.56 213 ALA A CA 1
ATOM 1693 C C . ALA A 1 213 ? 10.551 -0.848 -3.810 1.00 87.56 213 ALA A C 1
ATOM 1695 O O . ALA A 1 213 ? 9.937 -1.568 -3.024 1.00 87.56 213 ALA A O 1
ATOM 1696 N N . ARG A 1 214 ? 11.854 -1.031 -4.062 1.00 91.06 214 ARG A N 1
ATOM 1697 C CA . ARG A 1 214 ? 12.658 -2.072 -3.403 1.00 91.06 214 ARG A CA 1
ATOM 1698 C C . ARG A 1 214 ? 12.697 -1.874 -1.889 1.00 91.06 214 ARG A C 1
ATOM 1700 O O . ARG A 1 214 ? 12.393 -2.808 -1.155 1.00 91.06 214 ARG A O 1
ATOM 1707 N N . GLU A 1 215 ? 13.009 -0.664 -1.433 1.00 90.12 215 GLU A N 1
ATOM 1708 C CA . GLU A 1 215 ? 13.081 -0.329 -0.003 1.00 90.12 215 GLU A CA 1
ATOM 1709 C C . GLU A 1 215 ? 11.743 -0.543 0.709 1.00 90.12 215 GLU A C 1
ATOM 1711 O O . GLU A 1 215 ? 11.701 -1.078 1.817 1.00 90.12 215 GLU A O 1
ATOM 1716 N N . LEU A 1 216 ? 10.640 -0.177 0.051 1.00 87.31 216 LEU A N 1
ATOM 1717 C CA . LEU A 1 216 ? 9.289 -0.426 0.543 1.00 87.31 216 LEU A CA 1
ATOM 1718 C C . LEU A 1 216 ? 9.025 -1.927 0.742 1.00 87.31 216 LEU A C 1
ATOM 1720 O O . LEU A 1 216 ? 8.512 -2.328 1.790 1.00 87.31 216 LEU A O 1
ATOM 1724 N N . LEU A 1 217 ? 9.371 -2.759 -0.246 1.00 90.44 217 LEU A N 1
ATOM 1725 C CA . LEU A 1 217 ? 9.179 -4.211 -0.171 1.00 90.44 217 LEU A CA 1
ATOM 1726 C C . LEU A 1 217 ? 10.071 -4.839 0.909 1.00 90.44 217 LEU A C 1
ATOM 1728 O O . LEU A 1 217 ? 9.593 -5.678 1.675 1.00 90.44 217 LEU A O 1
ATOM 1732 N N . GLU A 1 218 ? 11.337 -4.426 1.001 1.00 91.62 218 GLU A N 1
ATOM 1733 C CA . GLU A 1 218 ? 12.294 -4.899 2.011 1.00 91.62 218 GLU A CA 1
ATOM 1734 C C . GLU A 1 218 ? 11.807 -4.595 3.433 1.00 91.62 218 GLU A C 1
ATOM 1736 O O . GLU A 1 218 ? 11.779 -5.484 4.287 1.00 91.62 218 GLU A O 1
ATOM 1741 N N . GLU A 1 219 ? 11.376 -3.359 3.690 1.00 88.62 219 GLU A N 1
ATOM 1742 C CA . GLU A 1 219 ? 10.906 -2.944 5.012 1.00 88.62 219 GLU A CA 1
ATOM 1743 C C . GLU A 1 219 ? 9.600 -3.640 5.404 1.00 88.62 219 GLU A C 1
ATOM 1745 O O . GLU A 1 219 ? 9.498 -4.156 6.519 1.00 88.62 219 GLU A O 1
ATOM 1750 N N . SER A 1 220 ? 8.638 -3.720 4.478 1.00 89.12 220 SER A N 1
ATOM 1751 C CA . SER A 1 220 ? 7.365 -4.418 4.708 1.00 89.12 220 SER A CA 1
ATOM 1752 C C . SER A 1 220 ? 7.601 -5.886 5.049 1.00 89.12 220 SER A C 1
ATOM 1754 O O . SER A 1 220 ? 7.041 -6.412 6.010 1.00 89.12 220 SER A O 1
ATOM 1756 N N . THR A 1 221 ? 8.505 -6.530 4.309 1.00 92.06 221 THR A N 1
ATOM 1757 C CA . THR A 1 221 ? 8.874 -7.926 4.539 1.00 92.06 221 THR A CA 1
ATOM 1758 C C . THR A 1 221 ? 9.566 -8.114 5.886 1.00 92.06 221 THR A C 1
ATOM 1760 O O . THR A 1 221 ? 9.230 -9.040 6.621 1.00 92.06 221 THR A O 1
ATOM 1763 N N . ARG A 1 222 ? 10.502 -7.225 6.243 1.00 90.56 222 ARG A N 1
ATOM 1764 C CA . ARG A 1 222 ? 11.217 -7.267 7.526 1.00 90.56 222 ARG A CA 1
ATOM 1765 C C . ARG A 1 222 ? 10.258 -7.198 8.713 1.00 90.56 222 ARG A C 1
ATOM 1767 O O . ARG A 1 222 ? 10.436 -7.947 9.665 1.00 90.56 222 ARG A O 1
ATOM 1774 N N . VAL A 1 223 ? 9.270 -6.307 8.662 1.00 88.19 223 VAL A N 1
ATOM 1775 C CA . VAL A 1 223 ? 8.300 -6.128 9.750 1.00 88.19 223 VAL A CA 1
ATOM 1776 C C . VAL A 1 223 ? 7.333 -7.307 9.815 1.00 88.19 223 VAL A C 1
ATOM 1778 O O . VAL A 1 223 ? 7.173 -7.908 10.873 1.00 88.19 223 VAL A O 1
ATOM 1781 N N . ILE A 1 224 ? 6.727 -7.694 8.690 1.00 88.19 224 ILE A N 1
ATOM 1782 C CA . ILE A 1 224 ? 5.681 -8.725 8.694 1.00 88.19 224 ILE A CA 1
ATOM 1783 C C . ILE A 1 224 ? 6.259 -10.119 8.961 1.00 88.19 224 ILE A C 1
ATOM 1785 O O . ILE A 1 224 ? 5.619 -10.928 9.621 1.00 88.19 224 ILE A O 1
ATOM 1789 N N . TRP A 1 225 ? 7.488 -10.427 8.540 1.00 91.25 225 TRP A N 1
ATOM 1790 C CA . TRP A 1 225 ? 8.097 -11.734 8.831 1.00 91.25 225 TRP A CA 1
ATOM 1791 C C . TRP A 1 225 ? 8.608 -11.911 10.259 1.00 91.25 225 TRP A C 1
ATOM 1793 O O . TRP A 1 225 ? 8.997 -13.031 10.609 1.00 91.25 225 TRP A O 1
ATOM 1803 N N . ASN A 1 226 ? 8.554 -10.865 11.086 1.00 90.12 226 ASN A N 1
ATOM 1804 C CA . ASN A 1 226 ? 8.677 -11.020 12.533 1.00 90.12 226 ASN A CA 1
ATOM 1805 C C . ASN A 1 226 ? 7.425 -11.675 13.146 1.00 90.12 226 ASN A C 1
ATOM 1807 O O . ASN A 1 226 ? 7.495 -12.168 14.270 1.00 90.12 226 ASN A O 1
ATOM 1811 N N . LEU A 1 227 ? 6.307 -11.741 12.409 1.00 85.88 227 LEU A N 1
ATOM 1812 C CA . LEU A 1 227 ? 5.135 -12.515 12.805 1.00 85.88 227 LEU A CA 1
ATOM 1813 C C . LEU A 1 227 ? 5.340 -14.018 12.531 1.00 85.88 227 LEU A C 1
ATOM 1815 O O . LEU A 1 227 ? 5.885 -14.412 11.484 1.00 85.88 227 LEU A O 1
ATOM 1819 N N . PRO A 1 228 ? 4.855 -14.889 13.435 1.00 84.88 228 PRO A N 1
ATOM 1820 C CA . PRO A 1 228 ? 4.596 -16.290 13.123 1.00 84.88 228 PRO A CA 1
ATOM 1821 C C . PRO A 1 228 ? 3.695 -16.420 11.885 1.00 84.88 228 PRO A C 1
ATOM 1823 O O . PRO A 1 228 ? 2.846 -15.571 11.631 1.00 84.88 228 PRO A O 1
ATOM 1826 N N . THR A 1 229 ? 3.890 -17.463 11.073 1.00 84.12 229 THR A N 1
ATOM 1827 C CA . THR A 1 229 ? 3.167 -17.578 9.784 1.00 84.12 229 THR A CA 1
ATOM 1828 C C . THR A 1 229 ? 1.665 -17.782 9.984 1.00 84.12 229 THR A C 1
ATOM 1830 O O . THR A 1 229 ? 0.872 -17.261 9.214 1.00 84.12 229 THR A O 1
ATOM 1833 N N . ASP A 1 230 ? 1.290 -18.486 11.046 1.00 84.50 230 ASP A N 1
ATOM 1834 C CA . ASP A 1 230 ? -0.079 -18.695 11.523 1.00 84.50 230 ASP A CA 1
ATOM 1835 C C . ASP A 1 230 ? -0.733 -17.428 12.100 1.00 84.50 230 ASP A C 1
ATOM 1837 O O . ASP A 1 230 ? -1.955 -17.352 12.164 1.00 84.50 230 ASP A O 1
ATOM 1841 N N . GLN A 1 231 ? 0.059 -16.415 12.461 1.00 88.00 231 GLN A N 1
ATOM 1842 C CA . GLN A 1 231 ? -0.435 -15.117 12.935 1.00 88.00 231 GLN A CA 1
ATOM 1843 C C . GLN A 1 231 ? -0.621 -14.097 11.800 1.00 88.00 231 GLN A C 1
ATOM 1845 O O . GLN A 1 231 ? -1.268 -13.074 12.004 1.00 88.00 231 GLN A O 1
ATOM 1850 N N . ILE A 1 232 ? -0.090 -14.347 10.594 1.00 90.38 232 ILE A N 1
ATOM 1851 C CA . ILE A 1 232 ? -0.228 -13.412 9.460 1.00 90.38 232 ILE A CA 1
ATOM 1852 C C . ILE A 1 232 ? -1.699 -13.246 9.065 1.00 90.38 232 ILE A C 1
ATOM 1854 O O . ILE A 1 232 ? -2.147 -12.117 8.879 1.00 90.38 232 ILE A O 1
ATOM 1858 N N . ASP A 1 233 ? -2.450 -14.346 8.979 1.00 90.62 233 ASP A N 1
ATOM 1859 C CA . ASP A 1 233 ? -3.872 -14.304 8.618 1.00 90.62 233 ASP A CA 1
ATOM 1860 C C . ASP A 1 233 ? -4.703 -13.618 9.710 1.00 90.62 233 ASP A C 1
ATOM 1862 O O . ASP A 1 233 ? -5.524 -12.755 9.409 1.00 90.62 233 ASP A O 1
ATOM 1866 N N . VAL A 1 234 ? -4.410 -13.913 10.982 1.00 91.25 234 VAL A N 1
ATOM 1867 C CA . VAL A 1 234 ? -5.056 -13.276 12.141 1.00 91.25 234 VAL A CA 1
ATOM 1868 C C . VAL A 1 234 ? -4.838 -11.761 12.126 1.00 91.25 234 VAL A C 1
ATOM 1870 O O . VAL A 1 234 ? -5.778 -10.989 12.314 1.00 91.25 234 VAL A O 1
ATOM 1873 N N . VAL A 1 235 ? -3.608 -11.315 11.859 1.00 89.69 235 VAL A N 1
ATOM 1874 C CA . VAL A 1 235 ? -3.283 -9.889 11.737 1.00 89.69 235 VAL A CA 1
ATOM 1875 C C . VAL A 1 235 ? -3.960 -9.263 10.519 1.00 89.69 235 VAL A C 1
ATOM 1877 O O . VAL A 1 235 ? -4.450 -8.140 10.623 1.00 89.69 235 VAL A O 1
ATOM 1880 N N . ALA A 1 236 ? -4.036 -9.967 9.386 1.00 91.25 236 ALA A N 1
ATOM 1881 C CA . ALA A 1 236 ? -4.741 -9.482 8.201 1.00 91.25 236 ALA A CA 1
ATOM 1882 C C . ALA A 1 236 ? -6.234 -9.237 8.491 1.00 91.25 236 ALA A C 1
ATOM 1884 O O . ALA A 1 236 ? -6.740 -8.150 8.197 1.00 91.25 236 ALA A O 1
ATOM 1885 N N . ASP A 1 237 ? -6.912 -10.190 9.137 1.00 91.38 237 ASP A N 1
ATOM 1886 C CA . ASP A 1 237 ? -8.305 -10.044 9.587 1.00 91.38 237 ASP A CA 1
ATOM 1887 C C . ASP A 1 237 ? -8.456 -8.884 10.589 1.00 91.38 237 ASP A C 1
ATOM 1889 O O . ASP A 1 237 ? -9.407 -8.094 10.534 1.00 91.38 237 ASP A O 1
ATOM 1893 N N . GLY A 1 238 ? -7.484 -8.741 11.495 1.00 92.19 238 GLY A N 1
ATOM 1894 C CA . GLY A 1 238 ? -7.408 -7.637 12.448 1.00 92.19 238 GLY A CA 1
ATOM 1895 C C . GLY A 1 238 ? -7.349 -6.272 11.762 1.00 92.19 238 GLY A C 1
ATOM 1896 O O . GLY A 1 238 ? -8.124 -5.382 12.110 1.00 92.19 238 GLY A O 1
ATOM 1897 N N . ILE A 1 239 ? -6.483 -6.115 10.756 1.00 91.44 239 ILE A N 1
ATOM 1898 C CA . ILE A 1 239 ? -6.375 -4.894 9.939 1.00 91.44 239 ILE A CA 1
ATOM 1899 C C . ILE A 1 239 ? -7.708 -4.589 9.260 1.00 91.44 239 ILE A C 1
ATOM 1901 O O . ILE A 1 239 ? -8.205 -3.469 9.361 1.00 91.44 239 ILE A O 1
ATOM 1905 N N . GLN A 1 240 ? -8.316 -5.584 8.609 1.00 92.62 240 GLN A N 1
ATOM 1906 C CA . GLN A 1 240 ? -9.610 -5.406 7.953 1.00 92.62 240 GLN A CA 1
ATOM 1907 C C . GLN A 1 240 ? -10.675 -4.923 8.947 1.00 92.62 240 GLN A C 1
ATOM 1909 O O . GLN A 1 240 ? -11.423 -3.992 8.647 1.00 92.62 240 GLN A O 1
ATOM 1914 N N . THR A 1 241 ? -10.707 -5.504 10.147 1.00 94.12 241 THR A N 1
ATOM 1915 C CA . THR A 1 241 ? -11.646 -5.122 11.210 1.00 94.12 241 THR A CA 1
ATOM 1916 C C . THR A 1 241 ? -11.419 -3.681 11.676 1.00 94.12 241 THR A C 1
ATOM 1918 O O . THR A 1 241 ? -12.376 -2.911 11.766 1.00 94.12 241 THR A O 1
ATOM 1921 N N . VAL A 1 242 ? -10.162 -3.295 11.926 1.00 93.50 242 VAL A N 1
ATOM 1922 C CA . VAL A 1 242 ? -9.777 -1.935 12.344 1.00 93.50 242 VAL A CA 1
ATOM 1923 C C . VAL A 1 242 ? -10.190 -0.898 11.298 1.00 93.50 242 VAL A C 1
ATOM 1925 O O . VAL A 1 242 ? -10.791 0.125 11.638 1.00 93.50 242 VAL A O 1
ATOM 1928 N N . GLU A 1 243 ? -9.894 -1.149 10.021 1.00 93.81 243 GLU A N 1
ATOM 1929 C CA . GLU A 1 243 ? -10.226 -0.204 8.953 1.00 93.81 243 GLU A CA 1
ATOM 1930 C C . GLU A 1 243 ? -11.740 -0.111 8.734 1.00 93.81 243 GLU A C 1
ATOM 1932 O O . GLU A 1 243 ? -12.273 0.992 8.610 1.00 93.81 243 GLU A O 1
ATOM 1937 N N . MET A 1 244 ? -12.460 -1.239 8.754 1.00 94.94 244 MET A N 1
ATOM 1938 C CA . MET A 1 244 ? -13.918 -1.239 8.604 1.00 94.94 244 MET A CA 1
ATOM 1939 C C . MET A 1 244 ? -14.633 -0.562 9.774 1.00 94.94 244 MET A C 1
ATOM 1941 O O . MET A 1 244 ? -15.632 0.127 9.552 1.00 94.94 244 MET A O 1
ATOM 1945 N N . GLU A 1 245 ? -14.137 -0.707 11.009 1.00 94.94 245 GLU A N 1
ATOM 1946 C CA . GLU A 1 245 ? -14.673 0.027 12.160 1.00 94.94 245 GLU A CA 1
ATOM 1947 C C . GLU A 1 245 ? -14.587 1.536 11.916 1.00 94.94 245 GLU A C 1
ATOM 1949 O O . GLU A 1 245 ? -15.576 2.248 12.091 1.00 94.94 245 GLU A O 1
ATOM 1954 N N . TRP A 1 246 ? -13.449 2.025 11.427 1.00 94.00 246 TRP A N 1
ATOM 1955 C CA . TRP A 1 246 ? -13.296 3.440 11.108 1.00 94.00 246 TRP A CA 1
ATOM 1956 C C . TRP A 1 246 ? -14.164 3.896 9.943 1.00 94.00 246 TRP A C 1
ATOM 1958 O O . TRP A 1 246 ? -14.803 4.943 10.059 1.00 94.00 246 TRP A O 1
ATOM 1968 N N . VAL A 1 247 ? -14.260 3.112 8.866 1.00 94.50 247 VAL A N 1
ATOM 1969 C CA . VAL A 1 247 ? -15.190 3.396 7.764 1.00 94.50 247 VAL A CA 1
ATOM 1970 C C . VAL A 1 247 ? -16.600 3.563 8.320 1.00 94.50 247 VAL A C 1
ATOM 1972 O O . VAL A 1 247 ? -17.240 4.570 8.039 1.00 94.50 247 VAL A O 1
ATOM 1975 N N . ASN A 1 248 ? -17.064 2.668 9.198 1.00 94.25 248 ASN A N 1
ATOM 1976 C CA . ASN A 1 248 ? -18.379 2.802 9.832 1.00 94.25 248 ASN A CA 1
ATOM 1977 C C . ASN A 1 248 ? -18.544 4.137 10.579 1.00 94.25 248 ASN A C 1
ATOM 1979 O O . ASN A 1 248 ? -19.618 4.734 10.507 1.00 94.25 248 ASN A O 1
ATOM 1983 N N . THR A 1 249 ? -17.497 4.659 11.230 1.00 92.75 249 THR A N 1
ATOM 1984 C CA . THR A 1 249 ? -17.560 5.976 11.897 1.00 92.75 249 THR A CA 1
ATOM 1985 C C . THR A 1 249 ? -17.725 7.157 10.937 1.00 92.75 249 THR A C 1
ATOM 1987 O O . THR A 1 249 ? -18.220 8.205 11.356 1.00 92.75 249 THR A O 1
ATOM 1990 N N . LEU A 1 250 ? -17.331 7.018 9.665 1.00 92.00 250 LEU A N 1
ATOM 1991 C CA . LEU A 1 250 ? -17.544 8.050 8.644 1.00 92.00 250 LEU A CA 1
ATOM 1992 C C . LEU A 1 250 ? -19.017 8.143 8.233 1.00 92.00 250 LEU A C 1
ATOM 1994 O O . LEU A 1 250 ? -19.495 9.237 7.940 1.00 92.00 250 LEU A O 1
ATOM 1998 N N . TYR A 1 251 ? -19.732 7.014 8.252 1.00 90.19 251 TYR A N 1
ATOM 1999 C CA . TYR A 1 251 ? -21.140 6.926 7.845 1.00 90.19 251 TYR A CA 1
ATOM 2000 C C . TYR A 1 251 ? -22.128 7.013 9.017 1.00 90.19 251 TYR A C 1
ATOM 2002 O O . TYR A 1 251 ? -23.297 7.299 8.790 1.00 90.19 251 TYR A O 1
ATOM 2010 N N . ALA A 1 252 ? -21.682 6.812 10.262 1.00 83.00 252 ALA A N 1
ATOM 2011 C CA . ALA A 1 252 ? -22.548 6.824 11.448 1.00 83.00 252 ALA A CA 1
ATOM 2012 C C . ALA A 1 252 ? -23.277 8.164 11.686 1.00 83.00 252 ALA A C 1
ATOM 2014 O O . ALA A 1 252 ? -24.350 8.178 12.283 1.00 83.00 252 ALA A O 1
ATOM 2015 N N . ASP A 1 253 ? -22.715 9.275 11.198 1.00 64.06 253 ASP A N 1
ATOM 2016 C CA . ASP A 1 253 ? -23.254 10.630 11.380 1.00 64.06 253 ASP A CA 1
ATOM 2017 C C . ASP A 1 253 ? -24.021 11.154 10.145 1.00 64.06 253 ASP A C 1
ATOM 2019 O O . ASP A 1 253 ? -24.391 12.332 10.096 1.00 64.06 253 ASP A O 1
ATOM 2023 N N . ILE A 1 254 ? -24.242 10.315 9.124 1.00 59.72 254 ILE A N 1
ATOM 2024 C CA . ILE A 1 254 ? -24.950 10.695 7.895 1.00 59.72 254 ILE A CA 1
ATOM 2025 C C . ILE A 1 254 ? -26.427 10.306 8.053 1.00 59.72 254 ILE A C 1
ATOM 2027 O O . ILE A 1 254 ? -26.729 9.119 8.142 1.00 59.72 254 ILE A O 1
ATOM 2031 N N . PRO A 1 255 ? -27.371 11.266 8.095 1.00 50.69 255 PRO A N 1
ATOM 2032 C CA . PRO A 1 255 ? -28.794 10.947 8.161 1.00 50.69 255 PRO A CA 1
ATOM 2033 C C . PRO A 1 255 ? -29.201 10.075 6.964 1.00 50.69 255 PRO A C 1
ATOM 2035 O O . PRO A 1 255 ? -28.812 10.395 5.840 1.00 50.69 255 PRO A O 1
ATOM 2038 N N . ASP A 1 256 ? -30.030 9.049 7.199 1.00 45.34 256 ASP A N 1
ATOM 2039 C CA . ASP A 1 256 ? -30.503 7.994 6.266 1.00 45.34 256 ASP A CA 1
ATOM 2040 C C . ASP A 1 256 ? -31.149 8.461 4.929 1.00 45.34 256 ASP A C 1
ATOM 2042 O O . ASP A 1 256 ? -31.737 7.671 4.196 1.00 45.34 256 ASP A O 1
ATOM 2046 N N . GLY A 1 257 ? -31.061 9.740 4.562 1.00 45.91 257 GLY A N 1
ATOM 2047 C CA . GLY A 1 257 ? -31.664 10.328 3.363 1.00 45.91 257 GLY A CA 1
ATOM 2048 C C . GLY A 1 257 ? -30.715 10.646 2.200 1.00 45.91 257 GLY A C 1
ATOM 2049 O O . GLY A 1 257 ? -31.165 11.292 1.257 1.00 45.91 257 GLY A O 1
ATOM 2050 N N . GLN A 1 258 ? -29.427 10.270 2.244 1.00 44.00 258 GLN A N 1
ATOM 2051 C CA . GLN A 1 258 ? -28.456 10.570 1.167 1.00 44.00 258 GLN A CA 1
ATOM 2052 C C . GLN A 1 258 ? -27.722 9.357 0.571 1.00 44.00 258 GLN A C 1
ATOM 2054 O O . GLN A 1 258 ? -26.831 9.542 -0.255 1.00 44.00 258 GLN A O 1
ATOM 2059 N N . ASN A 1 259 ? -28.126 8.125 0.893 1.00 40.66 259 ASN A N 1
ATOM 2060 C CA . ASN A 1 259 ? -27.660 6.950 0.153 1.00 40.66 259 ASN A CA 1
ATOM 2061 C C . ASN A 1 259 ? -28.450 6.839 -1.159 1.00 40.66 259 ASN A C 1
ATOM 2063 O O . ASN A 1 259 ? -29.476 6.163 -1.240 1.00 40.66 259 ASN A O 1
ATOM 2067 N N . GLY A 1 260 ? -27.999 7.588 -2.167 1.00 37.75 260 GLY A N 1
ATOM 2068 C CA . GLY A 1 260 ? -28.438 7.427 -3.549 1.00 37.75 260 GLY A CA 1
ATOM 2069 C C . GLY A 1 260 ? -28.029 6.052 -4.074 1.00 37.75 260 GLY A C 1
ATOM 2070 O O . GLY A 1 260 ? -26.888 5.638 -3.890 1.00 37.75 260 GLY A O 1
ATOM 2071 N N . SER A 1 261 ? -29.012 5.366 -4.657 1.00 33.34 261 SER A N 1
ATOM 2072 C CA . SER A 1 261 ? -28.908 4.084 -5.365 1.00 33.34 261 SER A CA 1
ATOM 2073 C C . SER A 1 261 ? -27.942 4.099 -6.544 1.00 33.34 261 SER A C 1
ATOM 2075 O O . SER A 1 261 ? -27.736 5.191 -7.121 1.00 33.34 261 SER A O 1
#